Protein AF-A0A978T8W0-F1 (afdb_monomer)

pLDDT: mean 81.52, std 13.44, range [35.34, 96.75]

Foldseek 3Di:
DDPPDPPPPDLVVLLVVVVVCVVVVDDLVRSLVVCVVVPHDNVSSVVSVQVNCCVVVVHRDDDPPDDPVNLVVLLVLLVLLLVLLVLQLVLQLLLQLVVLCVVDPDPVCPPPDDCVVVNVSSVVSNVPSVVSNVVSVVVLVVVCLVDVVVLVRPSLVVSLVVQLVVLVVQLVVLVVVVVVCVVVVVDDPSSVSSSVSSCVSSVVSNVVSVVVNPDHHDDPPPPPDD

Secondary structure (DSSP, 8-state):
-PPPPPP--SHHHHHHHHHHHHHTT--HHHHHHHHHHTT--HHHHHHHHHHHHHHHHTS-----S--HHHHHHHHHHHHHHHHHHHHHHHHHHHHHHHHHHHHS--TT-------HHHHHHHHHHHHHHHHHHHHHHHHHHHHHHH-GGGGG-HHHHHHHHHHHHHHHHHHHHHHHHHHHHHHTT---HHHHHHHHHHHHHHHHHHHHHHHHHTPPPPP-------

Mean predicted aligned error: 12.42 Å

Radius of gyration: 27.57 Å; Cα contacts (8 Å, |Δi|>4): 130; chains: 1; bounding box: 68×52×69 Å

Nearest PDB structures (foldseek):
  5c22-assembly3_C  TM=3.685E-01  e=2.306E+00  Escherichia coli
  7zdc-assembly1_C  TM=3.620E-01  e=7.252E+00  Escherichia coli K-12
  6zmy-assembly1_D  TM=2.282E-01  e=6.592E+00  Meleagris gallopavo

Solvent-accessible surface area (backbone atoms only — not comparable to full-atom values): 13001 Å² total; per-residue (Å²): 135,86,72,83,74,80,78,69,87,48,69,71,45,47,31,51,47,54,55,52,45,42,75,73,70,51,51,72,67,58,53,55,47,52,43,45,78,74,68,48,57,67,71,58,55,55,49,28,51,50,55,48,49,24,66,74,65,76,42,80,69,88,69,74,95,71,51,74,67,56,55,52,52,51,43,50,52,53,51,51,32,52,51,25,45,51,48,22,54,52,22,52,51,51,50,51,44,54,52,46,48,68,77,55,67,56,89,88,54,83,78,73,68,86,55,64,64,62,52,53,52,26,48,51,35,38,70,53,22,46,58,53,26,53,50,42,52,52,52,53,52,53,50,41,75,73,34,72,69,58,73,71,34,63,58,62,54,52,55,46,52,50,50,43,52,51,36,49,52,51,50,49,51,48,50,51,54,51,50,55,33,52,77,69,69,66,70,42,72,64,55,55,52,49,48,49,51,52,48,52,54,37,49,50,51,38,52,52,51,57,55,55,70,69,64,74,82,80,79,81,78,78,79,77,78,131

Sequence (226 aa):
MAGPSPTPDSRPDLVQFILSARGQGASDEFISKLLRDYGWPQRDIERAFFEVYETLTGRPLPTPRGGSGEMARDAFFYLLAFITLIVWTQALGEMAFVFIDHLIPDALNRYSGDPSWQVSFALARLIVAYPVYLWLMRQINRDLARNREKYFSGVRKWLTYLTIWVAALIAIGALIVFLSSFLRGELTLRFLLKVLVVLVIDGGVLWYYTAWIRREPAPVALRVSP

Structure (mmCIF, N/CA/C/O backbone):
data_AF-A0A978T8W0-F1
#
_entry.id   AF-A0A978T8W0-F1
#
loop_
_atom_site.group_PDB
_atom_site.id
_atom_site.type_symbol
_atom_site.label_atom_id
_atom_site.label_alt_id
_atom_site.label_comp_id
_atom_site.label_asym_id
_atom_site.label_entity_id
_atom_site.label_seq_id
_atom_site.pdbx_PDB_ins_code
_atom_site.Cartn_x
_atom_site.Cartn_y
_atom_site.Cartn_z
_atom_site.occupancy
_atom_site.B_iso_or_equiv
_atom_site.auth_seq_id
_atom_site.auth_comp_id
_atom_site.auth_asym_id
_atom_site.auth_atom_id
_atom_site.pdbx_PDB_model_num
ATOM 1 N N . MET A 1 1 ? -40.394 30.782 36.143 1.00 35.34 1 MET A N 1
ATOM 2 C CA . MET A 1 1 ? -39.406 31.189 35.122 1.00 35.34 1 MET A CA 1
ATOM 3 C C . MET A 1 1 ? -38.226 30.237 35.234 1.00 35.34 1 MET A C 1
ATOM 5 O O . MET A 1 1 ? -37.436 30.387 36.154 1.00 35.34 1 MET A O 1
ATOM 9 N N . ALA A 1 2 ? -38.178 29.191 34.407 1.00 41.50 2 ALA A N 1
ATOM 10 C CA . ALA A 1 2 ? -37.022 28.299 34.351 1.00 41.50 2 ALA A CA 1
ATOM 11 C C . ALA A 1 2 ? -35.940 29.002 33.522 1.00 41.50 2 ALA A C 1
ATOM 13 O O . ALA A 1 2 ? -36.210 29.392 32.386 1.00 41.50 2 ALA A O 1
ATOM 14 N N . GLY A 1 3 ? -34.772 29.254 34.117 1.00 37.12 3 GLY A N 1
ATOM 15 C CA . GLY A 1 3 ? -33.629 29.824 33.402 1.00 37.12 3 GLY A CA 1
ATOM 16 C C . GLY A 1 3 ? -33.179 28.909 32.256 1.00 37.12 3 GLY A C 1
ATOM 17 O O . GLY A 1 3 ? -33.502 27.717 32.278 1.00 37.12 3 GLY A O 1
ATOM 18 N N . PRO A 1 4 ? -32.464 29.443 31.250 1.00 43.00 4 PRO A N 1
ATOM 19 C CA . PRO A 1 4 ? -31.929 28.628 30.167 1.00 43.00 4 PRO A CA 1
ATOM 20 C C . PRO A 1 4 ? -31.073 27.506 30.761 1.00 43.00 4 PRO A C 1
ATOM 22 O O . PRO A 1 4 ? -30.171 27.756 31.561 1.00 43.00 4 PRO A O 1
ATOM 25 N N . SER A 1 5 ? -31.414 26.266 30.412 1.00 51.53 5 SER A N 1
ATOM 26 C CA . SER A 1 5 ? -30.645 25.076 30.766 1.00 51.53 5 SER A CA 1
ATOM 27 C C . SER A 1 5 ? -29.195 25.293 30.322 1.00 51.53 5 SER A C 1
ATOM 29 O O . SER A 1 5 ? -29.004 25.765 29.198 1.00 51.53 5 SER A O 1
ATOM 31 N N . PRO A 1 6 ? -28.181 24.990 31.151 1.00 49.84 6 PRO A N 1
ATOM 32 C CA . PRO A 1 6 ? -26.798 25.074 30.703 1.00 49.84 6 PRO A CA 1
ATOM 33 C C . PRO A 1 6 ? -26.651 24.202 29.455 1.00 49.84 6 PRO A C 1
ATOM 35 O O . PRO A 1 6 ? -27.031 23.029 29.465 1.00 49.84 6 PRO A O 1
ATOM 38 N N . THR A 1 7 ? -2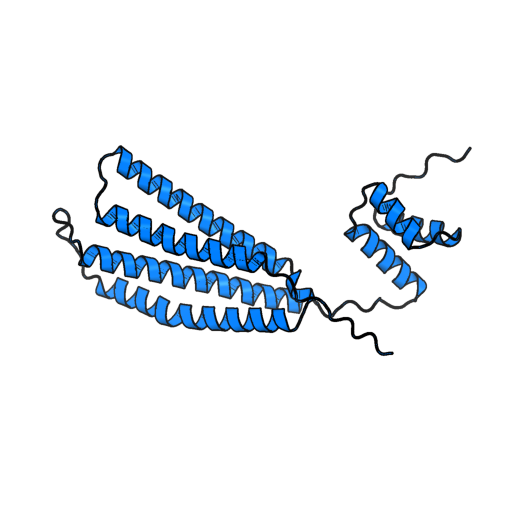6.166 24.789 28.363 1.00 50.75 7 THR A N 1
ATOM 39 C CA . THR A 1 7 ? -25.712 24.020 27.206 1.00 50.75 7 THR A CA 1
ATOM 40 C C . THR A 1 7 ? -24.634 23.067 27.716 1.00 50.75 7 THR A C 1
ATOM 42 O O . THR A 1 7 ? -23.662 23.545 28.302 1.00 50.75 7 THR A O 1
ATOM 45 N N . PRO A 1 8 ? -24.810 21.739 27.597 1.00 55.84 8 PRO A N 1
ATOM 46 C CA . PRO A 1 8 ? -23.793 20.816 28.064 1.00 55.84 8 PRO A CA 1
ATOM 47 C C . PRO A 1 8 ? -22.558 21.020 27.183 1.00 55.84 8 PRO A C 1
ATOM 49 O O . PRO A 1 8 ? -22.601 20.722 25.997 1.00 55.84 8 PRO A O 1
ATOM 52 N N . ASP A 1 9 ? -21.473 21.555 27.731 1.00 60.03 9 ASP A N 1
ATOM 53 C CA . ASP A 1 9 ? -20.220 21.739 26.983 1.00 60.03 9 ASP A CA 1
ATOM 54 C C . ASP A 1 9 ? -19.218 20.616 27.305 1.00 60.03 9 ASP A C 1
ATOM 56 O O . ASP A 1 9 ? -18.224 20.431 26.600 1.00 60.03 9 ASP A O 1
ATOM 60 N N . SER A 1 10 ? -19.481 19.818 28.350 1.00 64.94 10 SER A N 1
ATOM 61 C CA . SER A 1 10 ? -18.573 18.778 28.840 1.00 64.94 10 SER A CA 1
ATOM 62 C C . SER A 1 10 ? -19.269 17.422 29.045 1.00 64.94 10 SER A C 1
ATOM 64 O O . SER A 1 10 ? -20.445 17.338 29.385 1.00 64.94 10 SER A O 1
ATOM 66 N N . ARG A 1 11 ? -18.526 16.312 28.884 1.00 66.50 11 ARG A N 1
ATOM 67 C CA . ARG A 1 11 ? -19.041 14.937 29.114 1.00 66.50 11 ARG A CA 1
ATOM 68 C C . ARG A 1 11 ? -19.730 14.721 30.477 1.00 66.50 11 ARG A C 1
ATOM 70 O O . ARG A 1 11 ? -20.741 14.024 30.487 1.00 66.50 11 ARG A O 1
ATOM 77 N N . PRO A 1 12 ? -19.248 15.289 31.601 1.00 77.75 12 PRO A N 1
ATOM 78 C CA . PRO A 1 12 ? -19.933 15.168 32.889 1.00 77.75 12 PRO A CA 1
ATOM 79 C C . PRO A 1 12 ? -21.351 15.753 32.871 1.00 77.75 12 PRO A C 1
ATOM 81 O O . PRO A 1 12 ? -22.240 15.221 33.533 1.00 77.75 12 PRO A O 1
ATOM 84 N N . ASP A 1 13 ? -21.588 16.792 32.068 1.00 81.62 13 ASP A N 1
ATOM 85 C CA . ASP A 1 13 ? -22.895 17.445 31.954 1.00 81.62 13 ASP A CA 1
ATOM 86 C C . ASP A 1 13 ? -23.897 16.538 31.229 1.00 81.62 13 ASP A C 1
ATOM 88 O O . ASP A 1 13 ? -25.056 16.448 31.628 1.00 81.62 13 ASP A O 1
ATOM 92 N N . LEU A 1 14 ? -23.442 15.796 30.210 1.00 82.25 14 LEU A N 1
ATOM 93 C CA . LEU A 1 14 ? -24.239 14.761 29.541 1.00 82.25 14 LEU A CA 1
ATOM 94 C C . LEU A 1 14 ? -24.643 13.648 30.511 1.00 82.25 14 LEU A C 1
ATOM 96 O O . LEU A 1 14 ? -25.802 13.239 30.528 1.00 82.25 14 LEU A O 1
ATOM 100 N N . VAL A 1 15 ? -23.704 13.170 31.329 1.00 84.25 15 VAL A N 1
ATOM 101 C CA . VAL A 1 15 ? -23.964 12.130 32.337 1.00 84.25 15 VAL A CA 1
ATOM 102 C C . VAL A 1 15 ? -25.000 12.622 33.351 1.00 84.25 15 VAL A C 1
ATOM 104 O O . VAL A 1 15 ? -25.989 11.930 33.603 1.00 84.25 15 VAL A O 1
ATOM 107 N N . GLN A 1 16 ? -24.841 13.842 33.874 1.00 84.31 16 GLN A N 1
ATOM 108 C CA . GLN A 1 16 ? -25.813 14.440 34.795 1.00 84.31 16 GLN A CA 1
ATOM 109 C C . GLN A 1 16 ? -27.182 14.672 34.150 1.00 84.31 16 GLN A C 1
ATOM 111 O O . GLN A 1 16 ? -28.213 14.431 34.786 1.00 84.31 16 GLN A O 1
ATOM 116 N N . PHE A 1 17 ? -27.215 15.107 32.890 1.00 85.69 17 PHE A N 1
ATOM 117 C CA . PHE A 1 17 ? -28.453 15.301 32.145 1.00 85.69 17 PHE A CA 1
ATOM 118 C C . PHE A 1 17 ? -29.202 13.979 31.953 1.00 85.69 17 PHE A C 1
ATOM 120 O O . PHE A 1 17 ? -30.397 13.916 32.236 1.00 85.69 17 PHE A O 1
ATOM 127 N N . ILE A 1 18 ? -28.509 12.911 31.543 1.00 87.50 18 ILE A N 1
ATOM 128 C CA . ILE A 1 18 ? -29.104 11.576 31.373 1.00 87.50 18 ILE A CA 1
ATOM 129 C C . ILE A 1 18 ? -29.667 11.069 32.708 1.00 87.50 18 ILE A C 1
ATOM 131 O O . ILE A 1 18 ? -30.800 10.586 32.745 1.00 87.50 18 ILE A O 1
ATOM 135 N N . LEU A 1 19 ? -28.926 11.225 33.812 1.00 84.75 19 LEU A N 1
ATOM 136 C CA . LEU A 1 19 ? -29.397 10.863 35.156 1.00 84.75 19 LEU A CA 1
ATOM 137 C C . LEU A 1 19 ? -30.662 11.642 35.550 1.00 84.75 19 LEU A C 1
ATOM 139 O O . LEU A 1 19 ? -31.627 11.052 36.039 1.00 84.75 19 LEU A O 1
ATOM 143 N N . SER A 1 20 ? -30.681 12.950 35.291 1.00 84.62 20 SER A N 1
ATOM 144 C CA . SER A 1 20 ? -31.799 13.839 35.632 1.00 84.62 20 SER A CA 1
ATOM 145 C C . SER A 1 20 ? -33.046 13.555 34.793 1.00 84.62 20 SER A C 1
ATOM 147 O O . SER A 1 20 ? -34.144 13.438 35.335 1.00 84.62 20 SER A O 1
ATOM 149 N N . ALA A 1 21 ? -32.886 13.394 33.477 1.00 85.12 21 ALA A N 1
ATOM 150 C CA . ALA A 1 21 ? -33.974 13.091 32.550 1.00 85.12 21 ALA A CA 1
ATOM 151 C C . ALA A 1 21 ? -34.613 11.729 32.860 1.00 85.12 21 ALA A C 1
ATOM 153 O O . ALA A 1 21 ? -35.837 11.594 32.868 1.00 85.12 21 ALA A O 1
ATOM 154 N N . ARG A 1 22 ? -33.792 10.729 33.200 1.00 84.31 22 ARG A N 1
ATOM 155 C CA . ARG A 1 22 ? -34.275 9.412 33.623 1.00 84.31 22 ARG A CA 1
ATOM 156 C C . ARG A 1 22 ? -35.013 9.469 34.960 1.00 84.31 22 ARG A C 1
ATOM 158 O O . ARG A 1 22 ? -36.042 8.816 35.106 1.00 84.31 22 ARG A O 1
ATOM 165 N N . GLY A 1 23 ? -34.541 10.287 35.905 1.00 84.56 23 GLY A N 1
ATOM 166 C CA . GLY A 1 23 ? -35.235 10.549 37.171 1.00 84.56 23 GLY A CA 1
ATOM 167 C C . GLY A 1 23 ? -36.645 11.130 36.995 1.00 84.56 23 GLY A C 1
ATOM 168 O O . GLY A 1 23 ? -37.496 10.940 37.858 1.00 84.56 23 GLY A O 1
ATOM 169 N N . GLN A 1 24 ? -36.918 11.775 35.857 1.00 87.69 24 GLN A N 1
ATOM 170 C CA . GLN A 1 24 ? -38.239 12.292 35.479 1.00 87.69 24 GLN A CA 1
ATOM 171 C C . GLN A 1 24 ? -39.082 11.299 34.654 1.00 87.69 24 GLN A C 1
ATOM 173 O O . GLN A 1 24 ? -40.181 11.638 34.224 1.00 87.69 24 GLN A O 1
ATOM 178 N N . GLY A 1 25 ? -38.594 10.072 34.433 1.00 83.12 25 GLY A N 1
ATOM 179 C CA . GLY A 1 25 ? -39.310 9.018 33.707 1.00 83.12 25 GLY A CA 1
ATOM 180 C C . GLY A 1 25 ? -39.096 9.008 32.190 1.00 83.12 25 GLY A C 1
ATOM 181 O O . GLY A 1 25 ? -39.817 8.302 31.485 1.00 83.12 25 GLY A O 1
ATOM 182 N N . ALA A 1 26 ? -38.126 9.760 31.661 1.00 86.75 26 ALA A N 1
ATOM 183 C CA . ALA A 1 26 ? -37.798 9.708 30.238 1.00 86.75 26 ALA A CA 1
ATOM 184 C C . ALA A 1 26 ? -37.149 8.363 29.857 1.00 86.75 26 ALA A C 1
ATOM 186 O O . ALA A 1 26 ? -36.309 7.836 30.590 1.00 86.75 26 ALA A O 1
ATOM 187 N N . SER A 1 27 ? -37.510 7.821 28.688 1.00 87.06 27 SER A N 1
ATOM 188 C CA . SER A 1 27 ? -36.897 6.597 28.169 1.00 87.06 27 SER A CA 1
ATOM 189 C C . SER A 1 27 ? -35.506 6.866 27.589 1.00 87.06 27 SER A C 1
ATOM 191 O O . SER A 1 27 ? -35.255 7.908 26.981 1.00 87.06 27 SER A O 1
ATOM 193 N N . ASP A 1 28 ? -34.604 5.893 27.722 1.00 85.62 28 ASP A N 1
ATOM 194 C CA . ASP A 1 28 ? -33.252 5.962 27.152 1.00 85.62 28 ASP A CA 1
ATOM 195 C C . ASP A 1 28 ? -33.280 6.204 25.633 1.00 85.62 28 ASP A C 1
ATOM 197 O O . ASP A 1 28 ? -32.453 6.939 25.094 1.00 85.62 28 ASP A O 1
ATOM 201 N N . GLU A 1 29 ? -34.266 5.627 24.942 1.00 85.25 29 GLU A N 1
ATOM 202 C CA . GLU A 1 29 ? -34.464 5.803 23.504 1.00 85.25 29 GLU A CA 1
ATOM 203 C C . GLU A 1 29 ? -34.808 7.260 23.163 1.00 85.25 29 GLU A C 1
ATOM 205 O O . GLU A 1 29 ? -34.178 7.846 22.278 1.00 85.25 29 GLU A O 1
ATOM 210 N N . PHE A 1 30 ? -35.720 7.876 23.925 1.00 88.25 30 PHE A N 1
ATOM 211 C CA . PHE A 1 30 ? -36.077 9.286 23.783 1.00 88.25 30 PHE A CA 1
ATOM 212 C C . PHE A 1 30 ? -34.882 10.203 24.058 1.00 88.25 30 PHE A C 1
ATOM 214 O O . PHE A 1 30 ? -34.603 11.089 23.253 1.00 88.25 30 PHE A O 1
ATOM 221 N N . ILE A 1 31 ? -34.133 9.955 25.137 1.00 87.75 31 ILE A N 1
ATOM 222 C CA . ILE A 1 31 ? -32.938 10.737 25.489 1.00 87.75 31 ILE A CA 1
ATOM 223 C C . ILE A 1 31 ? -31.880 10.621 24.383 1.00 87.75 31 ILE A C 1
ATOM 225 O O . ILE A 1 31 ? -31.310 11.624 23.956 1.00 87.75 31 ILE A O 1
ATOM 229 N N . SER A 1 32 ? -31.646 9.412 23.863 1.00 85.88 32 SER A N 1
ATOM 230 C CA . SER A 1 32 ? -30.673 9.190 22.788 1.00 85.88 32 SER A CA 1
ATOM 231 C C . SER A 1 32 ? -31.061 9.887 21.481 1.00 85.88 32 SER A C 1
ATOM 233 O O . SER A 1 32 ? -30.189 10.375 20.759 1.00 85.88 32 SER A O 1
ATOM 235 N N . LYS A 1 33 ? -32.364 9.936 21.173 1.00 88.19 33 LYS A N 1
ATOM 236 C CA . LYS A 1 33 ? -32.902 10.613 19.993 1.00 88.19 33 LYS A CA 1
ATOM 237 C C . LYS A 1 33 ? -32.798 12.126 20.150 1.00 88.19 33 LYS A C 1
ATOM 239 O O . LYS A 1 33 ? -32.269 12.781 19.262 1.00 88.19 33 LYS A O 1
ATOM 244 N N . LEU A 1 34 ? -33.187 12.651 21.311 1.00 89.75 34 LEU A N 1
ATOM 245 C CA . LEU A 1 34 ? -33.082 14.069 21.644 1.00 89.75 34 LEU A CA 1
ATOM 246 C C . LEU A 1 34 ? -31.638 14.570 21.513 1.00 89.75 34 LEU A C 1
ATOM 248 O O . LEU A 1 34 ? -31.391 15.575 20.856 1.00 89.75 34 LEU A O 1
ATOM 252 N N . LEU A 1 35 ? -30.669 13.848 22.082 1.00 87.56 35 LEU A N 1
ATOM 253 C CA . LEU A 1 35 ? -29.259 14.237 21.999 1.00 87.56 35 LEU A CA 1
ATOM 254 C C . LEU A 1 35 ? -28.735 14.201 20.553 1.00 87.56 35 LEU A C 1
ATOM 256 O O . LEU A 1 35 ? -27.992 15.098 20.155 1.00 87.56 35 LEU A O 1
ATOM 260 N N . ARG A 1 36 ? -29.155 13.219 19.744 1.00 87.00 36 ARG A N 1
ATOM 261 C CA . ARG A 1 36 ? -28.815 13.172 18.312 1.00 87.00 36 ARG A CA 1
ATOM 262 C C . ARG A 1 36 ? -29.407 14.338 17.529 1.00 87.00 36 ARG A C 1
ATOM 264 O O . ARG A 1 36 ? -28.685 14.945 16.743 1.00 87.00 36 ARG A O 1
ATOM 271 N N . ASP A 1 37 ? -30.677 14.656 17.756 1.00 86.75 37 ASP A N 1
ATOM 272 C CA . ASP A 1 37 ? -31.379 15.743 17.062 1.00 86.75 37 ASP A CA 1
ATOM 273 C C . ASP A 1 37 ? -30.756 17.114 17.391 1.00 86.75 37 ASP A C 1
ATOM 275 O O . ASP A 1 37 ? -30.735 18.010 16.551 1.00 86.75 37 ASP A O 1
ATOM 279 N N . TYR A 1 38 ? -30.160 17.249 18.581 1.00 86.56 38 TYR A N 1
ATOM 280 C CA . TYR A 1 38 ? -29.386 18.420 19.008 1.00 86.56 38 TYR A CA 1
ATOM 281 C C . TYR A 1 38 ? -27.915 18.418 18.547 1.00 86.56 38 TYR A C 1
ATOM 283 O O . TYR A 1 38 ? -27.151 19.304 18.924 1.00 86.56 38 TYR A O 1
ATOM 291 N N . GLY A 1 39 ? -27.507 17.455 17.715 1.00 80.06 39 GLY A N 1
ATOM 292 C CA . GLY A 1 39 ? -26.193 17.443 17.066 1.00 80.06 39 GLY A CA 1
ATOM 293 C C . GLY A 1 39 ? -25.069 16.784 17.866 1.00 80.06 39 GLY A C 1
ATOM 294 O O . GLY A 1 39 ? -23.906 16.890 17.470 1.00 80.06 39 GLY A O 1
ATOM 295 N N . TRP A 1 40 ? -25.372 16.075 18.958 1.00 81.94 40 TRP A N 1
ATOM 296 C CA . TRP A 1 40 ? -24.338 15.353 19.699 1.00 81.94 40 TRP A CA 1
ATOM 297 C C . TRP A 1 40 ? -23.776 14.174 18.896 1.00 81.94 40 TRP A C 1
ATOM 299 O O . TRP A 1 40 ? -24.539 13.382 18.330 1.00 81.94 40 TRP A O 1
ATOM 309 N N . PRO A 1 41 ? -22.443 13.975 18.893 1.00 78.75 41 PRO A N 1
ATOM 310 C CA . PRO A 1 41 ? -21.842 12.798 18.291 1.00 78.75 41 PRO A CA 1
ATOM 311 C C . PRO A 1 41 ? -22.347 11.527 18.977 1.00 78.75 41 PRO A C 1
ATOM 313 O O . PRO A 1 41 ? -22.261 11.385 20.196 1.00 78.75 41 PRO A O 1
ATOM 316 N N . GLN A 1 42 ? -22.791 10.550 18.185 1.00 76.19 42 GLN A N 1
ATOM 317 C CA . GLN A 1 42 ? -23.302 9.273 18.697 1.00 76.19 42 GLN A CA 1
ATOM 318 C C . GLN A 1 42 ? -22.326 8.581 19.669 1.00 76.19 42 GLN A C 1
ATOM 320 O O . GLN A 1 42 ? -22.746 8.025 20.678 1.00 76.19 42 GLN A O 1
ATOM 325 N N . ARG A 1 43 ? -21.015 8.688 19.413 1.00 70.25 43 ARG A N 1
ATOM 326 C CA . ARG A 1 43 ? -19.963 8.141 20.283 1.00 70.25 43 ARG A CA 1
ATOM 327 C C . ARG A 1 43 ? -19.988 8.732 21.694 1.00 70.25 43 ARG A C 1
ATOM 329 O O . ARG A 1 43 ? -19.678 8.029 22.652 1.00 70.25 43 ARG A O 1
ATOM 336 N N . ASP A 1 44 ? -20.292 10.017 21.815 1.00 75.81 44 ASP A N 1
ATOM 337 C CA . ASP A 1 44 ? -20.274 10.710 23.101 1.00 75.81 44 ASP A CA 1
ATOM 338 C C . ASP A 1 44 ? -21.551 10.400 23.895 1.00 75.81 44 ASP A C 1
ATOM 340 O O . ASP A 1 44 ? -21.470 10.179 25.101 1.00 75.81 44 ASP A O 1
ATOM 344 N N . ILE A 1 45 ? -22.690 10.236 23.209 1.00 82.00 45 ILE A N 1
ATOM 345 C CA . ILE A 1 45 ? -23.944 9.729 23.793 1.00 82.00 45 ILE A CA 1
ATOM 346 C C . ILE A 1 45 ? -23.740 8.313 24.354 1.00 82.00 45 ILE A C 1
ATOM 348 O O . ILE A 1 45 ? -24.028 8.059 25.520 1.00 82.00 45 ILE A O 1
ATOM 352 N N . GLU A 1 46 ? -23.201 7.394 23.546 1.00 79.38 46 GLU A N 1
ATOM 353 C CA . GLU A 1 46 ? -22.952 6.000 23.948 1.00 79.38 46 GLU A CA 1
ATOM 354 C C . GLU A 1 46 ? -22.005 5.909 25.156 1.00 79.38 46 GLU A C 1
ATOM 356 O O . GLU A 1 46 ? -22.247 5.129 26.078 1.00 79.38 46 GLU A O 1
ATOM 361 N N . ARG A 1 47 ? -20.958 6.744 25.194 1.00 77.19 47 ARG A N 1
ATOM 362 C CA . ARG A 1 47 ? -20.035 6.827 26.338 1.00 77.19 47 ARG A CA 1
ATOM 363 C C . ARG A 1 47 ? -20.692 7.393 27.593 1.00 77.19 47 ARG A C 1
ATOM 365 O O . ARG A 1 47 ? -20.429 6.881 28.674 1.00 77.19 47 ARG A O 1
ATOM 372 N N . ALA A 1 48 ? -21.537 8.413 27.463 1.00 82.69 48 ALA A N 1
ATOM 373 C CA . ALA A 1 48 ? -22.242 8.978 28.608 1.00 82.69 48 ALA A CA 1
ATOM 374 C C . ALA A 1 48 ? -23.216 7.955 29.216 1.00 82.69 48 ALA A C 1
ATOM 376 O O . ALA A 1 48 ? -23.241 7.776 30.430 1.00 82.69 48 ALA A O 1
ATOM 377 N N . PHE A 1 49 ? -23.948 7.203 28.385 1.00 84.75 49 PHE A N 1
ATOM 378 C CA . PHE A 1 49 ? -24.769 6.090 28.869 1.00 84.75 49 PHE A CA 1
ATOM 379 C C . PHE A 1 49 ? -23.930 5.011 29.560 1.00 84.75 49 PHE A C 1
ATOM 381 O O . PHE A 1 49 ? -24.329 4.531 30.617 1.00 84.75 49 PHE A O 1
ATOM 388 N N . PHE A 1 50 ? -22.767 4.651 29.010 1.00 81.31 50 PHE A N 1
ATOM 389 C CA . PHE A 1 50 ? -21.859 3.682 29.631 1.00 81.31 50 PHE A CA 1
ATOM 390 C C . PHE A 1 50 ? -21.498 4.086 31.070 1.00 81.31 50 PHE A C 1
ATOM 392 O O . PHE A 1 50 ? -21.696 3.303 31.994 1.00 81.31 50 PHE A O 1
ATOM 399 N N . GLU A 1 51 ? -21.078 5.333 31.275 1.00 81.56 51 GLU A N 1
ATOM 400 C CA . GLU A 1 51 ? -20.704 5.873 32.590 1.00 81.56 51 GLU A CA 1
ATOM 401 C C . GLU A 1 51 ? -21.893 5.936 33.571 1.00 81.56 51 GLU A C 1
ATOM 403 O O . GLU A 1 51 ? -21.764 5.599 34.754 1.00 81.56 51 GLU A O 1
ATOM 408 N N . VAL A 1 52 ? -23.090 6.274 33.072 1.00 85.06 52 VAL A N 1
ATOM 409 C CA . VAL A 1 52 ? -24.342 6.217 33.847 1.00 85.06 52 VAL A CA 1
ATOM 410 C C . VAL A 1 52 ? -24.631 4.790 34.314 1.00 85.06 52 VAL A C 1
ATOM 412 O O . VAL A 1 52 ? -24.963 4.571 35.479 1.00 85.06 52 VAL A O 1
ATOM 415 N N . TYR A 1 53 ? -24.491 3.802 33.432 1.00 82.12 53 TYR A N 1
ATOM 416 C CA . TYR A 1 53 ? -24.740 2.403 33.768 1.00 82.12 53 TYR A CA 1
ATOM 417 C C . TYR A 1 53 ? -23.693 1.826 34.725 1.00 82.12 53 TYR A C 1
ATOM 419 O O . TYR A 1 53 ? -24.068 1.063 35.616 1.00 82.12 53 TYR A O 1
ATOM 427 N N .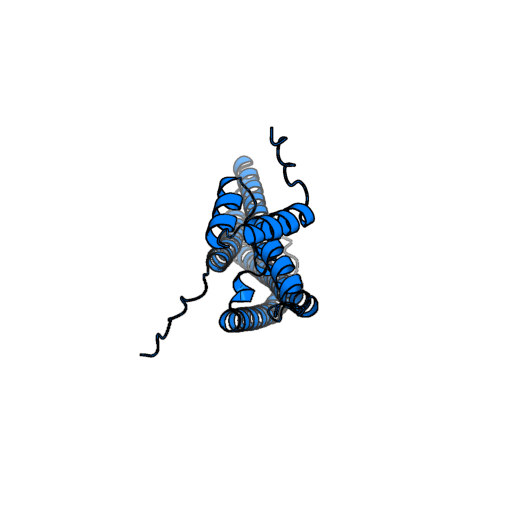 GLU A 1 54 ? -22.421 2.211 34.611 1.00 82.12 54 GLU A N 1
ATOM 428 C CA . GLU A 1 54 ? -21.389 1.839 35.590 1.00 82.12 54 GLU A CA 1
ATOM 429 C C . GLU A 1 54 ? -21.716 2.388 36.982 1.00 82.12 54 GLU A C 1
ATOM 431 O O . GLU A 1 54 ? -21.670 1.649 37.968 1.00 82.12 54 GLU A O 1
ATOM 436 N N . THR A 1 55 ? -22.139 3.654 37.050 1.00 81.56 55 THR A N 1
ATOM 437 C CA . THR A 1 55 ? -22.557 4.305 38.302 1.00 81.56 55 THR A CA 1
ATOM 438 C C . THR A 1 55 ? -23.768 3.611 38.929 1.00 81.56 55 THR A C 1
ATOM 440 O O . THR A 1 55 ? -23.791 3.371 40.134 1.00 81.56 55 THR A O 1
ATOM 443 N N . LEU A 1 56 ? -24.772 3.252 38.120 1.00 78.25 56 LEU A N 1
ATOM 444 C CA . LEU A 1 56 ? -26.008 2.623 38.600 1.00 78.25 56 LEU A CA 1
ATOM 445 C C . LEU A 1 56 ? -25.828 1.155 39.000 1.00 78.25 56 LEU A C 1
ATOM 447 O O . LEU A 1 56 ? -26.465 0.690 39.941 1.00 78.25 56 LEU A O 1
ATOM 451 N N . THR A 1 57 ? -24.998 0.404 38.276 1.00 73.44 57 THR A N 1
ATOM 452 C CA . THR A 1 57 ? -24.809 -1.035 38.523 1.00 73.44 57 THR A CA 1
ATOM 453 C C . THR A 1 57 ? -23.677 -1.333 39.504 1.00 73.44 57 THR A C 1
ATOM 455 O O . THR A 1 57 ? -23.533 -2.479 39.937 1.00 73.44 57 THR A O 1
ATOM 458 N N . GLY A 1 58 ? -22.868 -0.326 39.861 1.00 74.50 58 GLY A N 1
ATOM 459 C CA . GLY A 1 58 ? -21.713 -0.467 40.751 1.00 74.50 58 GLY A CA 1
ATOM 460 C C . GLY A 1 58 ? -20.643 -1.417 40.208 1.00 74.50 58 GLY A C 1
ATOM 461 O O . GLY A 1 58 ? -19.804 -1.910 40.963 1.00 74.50 58 GLY A O 1
ATOM 462 N N . ARG A 1 59 ? -20.697 -1.733 38.910 1.00 69.56 59 ARG A N 1
ATOM 463 C CA . ARG A 1 59 ? -19.783 -2.642 38.222 1.00 69.56 59 ARG A CA 1
ATOM 464 C C . ARG A 1 59 ? -19.333 -1.987 36.924 1.00 69.56 59 ARG A C 1
ATOM 466 O O . ARG A 1 59 ? -20.181 -1.444 36.219 1.00 69.56 59 ARG A O 1
ATOM 473 N N . PRO A 1 60 ? -18.039 -2.078 36.572 1.00 67.12 60 PRO A N 1
ATOM 474 C CA . PRO A 1 60 ? -17.609 -1.663 35.253 1.00 67.12 60 PRO A CA 1
ATOM 475 C C . PRO A 1 60 ? -18.326 -2.533 34.223 1.00 67.12 60 PRO A C 1
ATOM 477 O O . PRO A 1 60 ? -18.371 -3.765 34.353 1.00 67.12 60 PRO A O 1
ATOM 480 N N . LEU A 1 61 ? -18.932 -1.897 33.226 1.00 64.00 61 LEU A N 1
ATOM 481 C CA . LEU A 1 61 ? -19.607 -2.617 32.157 1.00 64.00 61 LEU A CA 1
ATOM 482 C C . LEU A 1 61 ? -18.561 -3.489 31.446 1.00 64.00 61 LEU A C 1
ATOM 484 O O . LEU A 1 61 ? -17.419 -3.052 31.264 1.00 64.00 61 LEU A O 1
ATOM 488 N N . PRO A 1 62 ? -18.908 -4.726 31.047 1.00 60.06 62 PRO A N 1
ATOM 489 C CA . PRO A 1 62 ? -17.971 -5.608 30.374 1.00 60.06 62 PRO A CA 1
ATOM 490 C C . PRO A 1 62 ? -17.533 -4.956 29.062 1.00 60.06 62 PRO A C 1
ATOM 492 O O . PRO A 1 62 ? -18.249 -4.963 28.062 1.00 60.06 62 PRO A O 1
ATOM 495 N N . THR A 1 63 ? -16.344 -4.365 29.076 1.00 58.69 63 THR A N 1
ATOM 496 C CA . THR A 1 63 ? -15.695 -3.885 27.867 1.00 58.69 63 THR A CA 1
ATOM 497 C C . THR A 1 63 ? -15.275 -5.113 27.061 1.00 58.69 63 THR A C 1
ATOM 499 O O . THR A 1 63 ? -14.716 -6.060 27.628 1.00 58.69 63 THR A O 1
ATOM 502 N N . PRO A 1 64 ? -15.553 -5.153 25.745 1.00 56.03 64 PRO A N 1
ATOM 503 C CA . PRO A 1 64 ? -15.008 -6.193 24.885 1.00 56.03 64 PRO A CA 1
ATOM 504 C C . PRO A 1 64 ? -13.492 -6.279 25.094 1.00 56.03 64 PRO A C 1
ATOM 506 O O . PRO A 1 64 ? -12.829 -5.244 25.202 1.00 56.03 64 PRO A O 1
ATOM 509 N N . ARG A 1 65 ? -12.940 -7.499 25.174 1.00 51.97 65 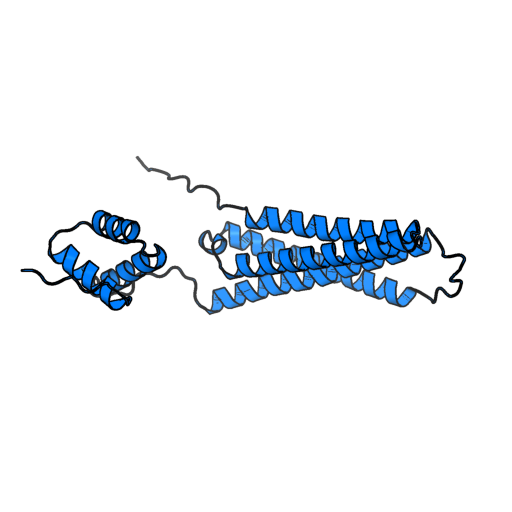ARG A N 1
ATOM 510 C CA . ARG A 1 65 ? -11.484 -7.703 25.220 1.00 51.97 65 ARG A CA 1
ATOM 511 C C . ARG A 1 65 ? -10.873 -6.999 24.003 1.00 51.97 65 ARG A C 1
ATOM 513 O O . ARG A 1 65 ? -11.130 -7.382 22.870 1.00 51.97 65 ARG A O 1
ATOM 520 N N . GLY A 1 66 ? -10.177 -5.902 24.276 1.00 53.66 66 GLY A N 1
ATOM 521 C CA . GLY A 1 66 ? -9.602 -4.992 23.289 1.00 53.66 66 GLY A CA 1
ATOM 522 C C . GLY A 1 66 ? -8.559 -4.098 23.950 1.00 53.66 66 GLY A C 1
ATOM 523 O O . GLY A 1 66 ? -8.536 -2.886 23.737 1.00 53.66 66 GLY A O 1
ATOM 524 N N . GLY A 1 67 ? -7.758 -4.684 24.844 1.00 57.44 67 GLY A N 1
ATOM 525 C CA . GLY A 1 67 ? -6.757 -3.961 25.623 1.00 57.44 67 GLY A CA 1
ATOM 526 C C . GLY A 1 67 ? -5.709 -3.289 24.731 1.00 57.44 67 GLY A C 1
ATOM 527 O O . GLY A 1 67 ? -5.458 -3.716 23.604 1.00 57.44 67 GLY A O 1
ATOM 528 N N . SER A 1 68 ? -5.046 -2.257 25.256 1.00 57.75 68 SER A N 1
ATOM 529 C CA . SER A 1 68 ? -3.968 -1.519 24.574 1.00 57.75 68 SER A CA 1
ATOM 530 C C . SER A 1 68 ? -2.895 -2.429 23.950 1.00 57.75 68 SER A C 1
ATOM 532 O O . SER A 1 68 ? -2.381 -2.129 22.872 1.00 57.75 68 SER A O 1
ATOM 534 N N . GLY A 1 69 ? -2.603 -3.576 24.573 1.00 60.81 69 GLY A N 1
ATOM 535 C CA . GLY A 1 69 ? -1.677 -4.582 24.043 1.00 60.81 69 GLY A CA 1
ATOM 536 C C . GLY A 1 69 ? -2.154 -5.276 22.758 1.00 60.81 69 GLY A C 1
ATOM 537 O O . GLY A 1 69 ? -1.349 -5.507 21.856 1.00 60.81 69 GLY A O 1
ATOM 538 N N . GLU A 1 70 ? -3.451 -5.566 22.622 1.00 70.94 70 GLU A N 1
ATOM 539 C CA . GLU A 1 70 ? -4.009 -6.139 21.386 1.00 70.94 70 GLU A CA 1
ATOM 540 C C . GLU A 1 70 ? -3.989 -5.115 20.248 1.00 70.94 70 GLU A C 1
ATOM 542 O O . GLU A 1 70 ? -3.665 -5.467 19.114 1.00 70.94 70 GLU A O 1
ATOM 547 N N . MET A 1 71 ? -4.227 -3.835 20.558 1.00 71.88 71 MET A N 1
ATOM 548 C CA . MET A 1 71 ? -4.109 -2.747 19.582 1.00 71.88 71 MET A CA 1
ATOM 549 C C . MET A 1 71 ? -2.672 -2.580 19.069 1.00 71.88 71 MET A C 1
ATOM 551 O O . MET A 1 71 ? -2.467 -2.419 17.866 1.00 71.88 71 MET A O 1
ATOM 555 N N . ALA A 1 72 ? -1.677 -2.648 19.960 1.00 79.50 72 ALA A N 1
ATOM 556 C CA . ALA A 1 72 ? -0.264 -2.545 19.593 1.00 79.50 72 ALA A CA 1
ATOM 557 C C . ALA A 1 72 ? 0.192 -3.730 18.731 1.00 79.50 72 ALA A C 1
ATOM 559 O O . ALA A 1 72 ? 0.864 -3.538 17.715 1.00 79.50 72 ALA A O 1
ATOM 560 N N . ARG A 1 73 ? -0.217 -4.953 19.095 1.00 82.94 73 ARG A N 1
ATOM 561 C CA . ARG A 1 73 ? 0.041 -6.148 18.287 1.00 82.94 73 ARG A CA 1
ATOM 562 C C . ARG A 1 73 ? -0.567 -5.998 16.897 1.00 82.94 73 ARG A C 1
ATOM 564 O O . ARG A 1 73 ? 0.140 -6.187 15.913 1.00 82.94 73 ARG A O 1
ATOM 571 N N . ASP A 1 74 ? -1.844 -5.637 16.806 1.00 83.81 74 ASP A N 1
ATOM 572 C CA . ASP A 1 74 ? -2.513 -5.462 15.518 1.00 83.81 74 ASP A CA 1
ATOM 573 C C . ASP A 1 74 ? -1.783 -4.405 14.669 1.00 83.81 74 ASP A C 1
ATOM 575 O O . ASP A 1 74 ? -1.487 -4.657 13.500 1.00 83.81 74 ASP A O 1
ATOM 579 N N . ALA A 1 75 ? -1.395 -3.270 15.261 1.00 85.81 75 ALA A N 1
ATOM 580 C CA . ALA A 1 75 ? -0.606 -2.239 14.584 1.00 85.81 75 ALA A CA 1
ATOM 581 C C . ALA A 1 75 ? 0.727 -2.754 14.049 1.00 85.81 75 ALA A C 1
ATOM 583 O O . ALA A 1 75 ? 1.066 -2.461 12.903 1.00 85.81 75 ALA A O 1
ATOM 584 N N . PHE A 1 76 ? 1.443 -3.568 14.822 1.00 89.56 76 PHE A N 1
ATOM 585 C CA . PHE A 1 76 ? 2.676 -4.198 14.366 1.00 89.56 76 PHE A CA 1
ATOM 586 C C . PHE A 1 76 ? 2.449 -5.096 13.142 1.00 89.56 76 PHE A C 1
ATOM 588 O O . PHE A 1 76 ? 3.176 -4.973 12.158 1.00 89.56 76 PHE A O 1
ATOM 595 N N . PHE A 1 77 ? 1.424 -5.956 13.157 1.00 90.44 77 PHE A N 1
ATOM 596 C CA . PHE A 1 77 ? 1.115 -6.832 12.019 1.00 90.44 77 PHE A CA 1
ATOM 597 C C . PHE A 1 77 ? 0.770 -6.039 10.758 1.00 90.44 77 PHE A C 1
ATOM 599 O O . PHE A 1 77 ? 1.270 -6.358 9.678 1.00 90.44 77 PHE A O 1
ATOM 606 N N . TYR A 1 78 ? -0.046 -4.989 10.890 1.00 90.62 78 TYR A N 1
ATOM 607 C CA . TYR A 1 78 ? -0.377 -4.115 9.768 1.00 90.62 78 TYR A CA 1
ATOM 608 C C . TYR A 1 78 ? 0.861 -3.369 9.251 1.00 90.62 78 TYR A C 1
ATOM 610 O O . TYR A 1 78 ? 1.084 -3.339 8.042 1.00 90.62 78 TYR A O 1
ATOM 618 N N . LEU A 1 79 ? 1.688 -2.806 10.140 1.00 91.25 79 LEU A N 1
ATOM 619 C CA . LEU A 1 79 ? 2.896 -2.071 9.759 1.00 91.25 79 LEU A CA 1
ATOM 620 C C . LEU A 1 79 ? 3.896 -2.978 9.045 1.00 91.25 79 LEU A C 1
ATOM 622 O O . LEU A 1 79 ? 4.434 -2.611 8.003 1.00 91.25 79 LEU A O 1
ATOM 626 N N . LEU A 1 80 ? 4.104 -4.184 9.566 1.00 93.12 80 LEU A N 1
ATOM 627 C CA . LEU A 1 80 ? 4.987 -5.159 8.947 1.00 93.12 80 LEU A CA 1
ATOM 628 C C . LEU A 1 80 ? 4.450 -5.605 7.580 1.00 93.12 80 LEU A C 1
ATOM 630 O O . LEU A 1 80 ? 5.226 -5.740 6.634 1.00 93.12 80 LEU A O 1
ATOM 634 N N . ALA A 1 81 ? 3.131 -5.773 7.437 1.00 93.31 81 ALA A N 1
ATOM 635 C CA . ALA A 1 81 ? 2.508 -6.065 6.146 1.00 93.31 81 ALA A CA 1
ATOM 636 C C . ALA A 1 81 ? 2.716 -4.914 5.148 1.00 93.31 81 ALA A C 1
ATOM 638 O O . ALA A 1 81 ? 3.001 -5.154 3.980 1.00 93.31 81 ALA A O 1
ATOM 639 N N . PHE A 1 82 ? 2.636 -3.664 5.604 1.00 91.69 82 PHE A N 1
ATOM 640 C CA . PHE A 1 82 ? 2.893 -2.494 4.767 1.00 91.69 82 PHE A CA 1
ATOM 641 C C . PHE A 1 82 ? 4.359 -2.398 4.322 1.00 91.69 82 PHE A C 1
ATOM 643 O O . PHE A 1 82 ? 4.633 -2.230 3.137 1.00 91.69 82 PHE A O 1
ATOM 650 N N . ILE A 1 83 ? 5.311 -2.570 5.242 1.00 93.94 83 ILE A N 1
ATOM 651 C CA . ILE A 1 83 ? 6.746 -2.537 4.916 1.00 93.94 83 ILE A CA 1
ATOM 652 C C . ILE A 1 83 ? 7.102 -3.666 3.944 1.00 93.94 83 ILE A C 1
ATOM 654 O O . ILE A 1 83 ? 7.793 -3.441 2.954 1.00 93.94 83 ILE A O 1
ATOM 658 N N . THR A 1 84 ? 6.610 -4.880 4.193 1.00 95.38 84 THR A N 1
ATOM 659 C CA . THR A 1 84 ? 6.873 -6.027 3.309 1.00 95.38 84 THR A CA 1
ATOM 660 C C . THR A 1 84 ? 6.239 -5.850 1.934 1.00 95.38 84 THR A C 1
ATOM 662 O O . THR A 1 84 ? 6.864 -6.222 0.942 1.00 95.38 84 THR A O 1
ATOM 665 N N . LEU A 1 85 ? 5.066 -5.213 1.849 1.00 94.75 85 LEU A N 1
ATOM 666 C CA . LEU A 1 85 ? 4.471 -4.809 0.578 1.00 94.75 85 LEU A CA 1
ATOM 667 C C . LEU A 1 85 ? 5.381 -3.840 -0.183 1.00 94.75 85 LEU A C 1
ATOM 669 O O . LEU A 1 85 ? 5.647 -4.098 -1.349 1.00 94.75 85 LEU A O 1
ATOM 673 N N . ILE A 1 86 ? 5.883 -2.778 0.463 1.00 93.44 86 ILE A N 1
ATOM 674 C CA . ILE A 1 86 ? 6.797 -1.806 -0.170 1.00 93.44 86 ILE A CA 1
ATOM 675 C C . ILE A 1 86 ? 8.033 -2.515 -0.722 1.00 93.44 86 ILE A C 1
ATOM 677 O O . ILE A 1 86 ? 8.386 -2.344 -1.886 1.00 93.44 86 ILE A O 1
ATOM 681 N N . VAL A 1 87 ? 8.686 -3.335 0.104 1.00 95.69 87 VAL A N 1
ATOM 682 C CA . VAL A 1 87 ? 9.901 -4.054 -0.303 1.00 95.69 87 VAL A CA 1
ATOM 683 C C . VAL A 1 87 ? 9.614 -4.963 -1.498 1.00 95.69 87 VAL A C 1
ATOM 685 O O . VAL A 1 87 ? 10.415 -5.024 -2.432 1.00 95.69 87 VAL A O 1
ATOM 688 N N . TRP A 1 88 ? 8.467 -5.645 -1.491 1.00 95.69 88 TRP A N 1
ATOM 689 C CA . TRP A 1 88 ? 8.055 -6.523 -2.578 1.00 95.69 88 TRP A CA 1
ATOM 690 C C . TRP A 1 88 ? 7.744 -5.758 -3.872 1.00 95.69 88 TRP A C 1
ATOM 692 O O . TRP A 1 88 ? 8.259 -6.131 -4.925 1.00 95.69 88 TRP A O 1
ATOM 702 N N . THR A 1 89 ? 6.956 -4.681 -3.816 1.00 95.06 89 THR A N 1
ATOM 703 C CA . THR A 1 89 ? 6.581 -3.902 -5.006 1.00 95.06 89 THR A CA 1
ATOM 704 C C . THR A 1 89 ? 7.770 -3.163 -5.609 1.00 95.06 89 THR A C 1
ATOM 706 O O . THR A 1 89 ? 7.906 -3.141 -6.831 1.00 95.06 89 THR A O 1
ATOM 709 N N . GLN A 1 90 ? 8.678 -2.632 -4.783 1.00 94.44 90 GLN A N 1
ATOM 710 C CA . GLN A 1 90 ? 9.922 -2.030 -5.268 1.00 94.44 90 GLN A CA 1
ATOM 711 C C . GLN A 1 90 ? 10.815 -3.059 -5.960 1.00 94.44 90 GLN A C 1
ATOM 713 O O . GLN A 1 90 ? 11.265 -2.820 -7.077 1.00 94.44 90 GLN A O 1
ATOM 718 N N . ALA A 1 91 ? 11.029 -4.225 -5.344 1.00 95.44 91 ALA A N 1
ATOM 719 C CA . ALA A 1 91 ? 11.839 -5.276 -5.951 1.00 95.44 91 ALA A CA 1
ATOM 720 C C . ALA A 1 91 ? 11.229 -5.794 -7.265 1.00 95.44 91 ALA A C 1
ATOM 722 O O . ALA A 1 91 ? 11.956 -6.081 -8.216 1.00 95.44 91 ALA A O 1
ATOM 723 N N . LEU A 1 92 ? 9.896 -5.862 -7.346 1.00 95.69 92 LEU A N 1
ATOM 724 C CA . LEU A 1 92 ? 9.180 -6.220 -8.568 1.00 95.69 92 LEU A CA 1
ATOM 725 C C . LEU A 1 92 ? 9.378 -5.175 -9.676 1.00 95.69 92 LEU A C 1
ATOM 727 O O . LEU A 1 92 ? 9.681 -5.542 -10.811 1.00 95.69 92 LEU A O 1
ATOM 731 N N . GLY A 1 93 ? 9.244 -3.888 -9.345 1.00 94.75 93 GLY A N 1
ATOM 732 C CA . GLY A 1 93 ? 9.477 -2.789 -10.283 1.00 94.75 93 GLY A CA 1
ATOM 733 C C . GLY A 1 93 ? 10.918 -2.753 -10.788 1.00 94.75 93 GLY A C 1
ATOM 734 O O . GLY A 1 93 ? 11.150 -2.652 -11.990 1.00 94.75 93 GLY A O 1
ATOM 735 N N . GLU A 1 94 ? 11.890 -2.928 -9.893 1.00 93.31 94 GLU A N 1
ATOM 736 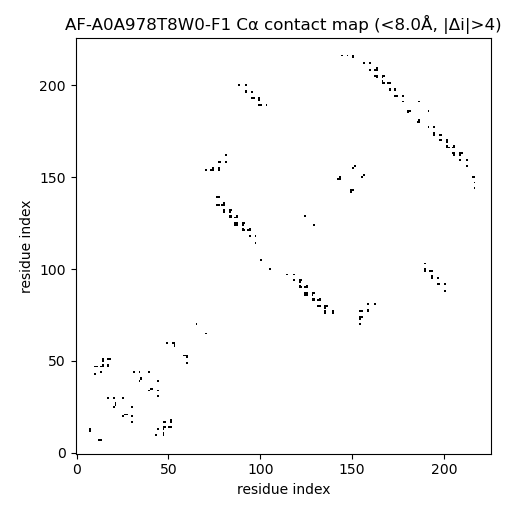C CA . GLU A 1 94 ? 13.306 -3.006 -10.255 1.00 93.31 94 GLU A CA 1
ATOM 737 C C . GLU A 1 94 ? 13.604 -4.183 -11.190 1.00 93.31 94 GLU A C 1
ATOM 739 O O . GLU A 1 94 ? 14.258 -3.994 -12.214 1.00 93.31 94 GLU A O 1
ATOM 744 N N . MET A 1 95 ? 13.083 -5.381 -10.898 1.00 94.12 95 MET A N 1
ATOM 745 C CA . MET A 1 95 ? 13.251 -6.536 -11.789 1.00 94.12 95 MET A CA 1
ATOM 746 C C . MET A 1 95 ? 12.640 -6.292 -13.169 1.00 94.12 95 MET A C 1
ATOM 748 O O . MET A 1 95 ? 13.245 -6.642 -14.183 1.00 94.12 95 MET A O 1
ATOM 752 N N . ALA A 1 96 ? 11.464 -5.667 -13.227 1.00 93.88 96 ALA A N 1
ATOM 753 C CA . ALA A 1 96 ? 10.839 -5.309 -14.492 1.00 93.88 96 ALA A CA 1
ATOM 754 C C . ALA A 1 96 ? 11.674 -4.276 -15.267 1.00 93.88 96 ALA A C 1
ATOM 756 O O . ALA A 1 96 ? 11.796 -4.384 -16.484 1.00 93.88 96 ALA A O 1
ATOM 757 N N . PHE A 1 97 ? 12.300 -3.312 -14.584 1.00 91.44 97 PHE A N 1
ATOM 758 C CA . PHE A 1 97 ? 13.171 -2.324 -15.224 1.00 91.44 97 PHE A CA 1
ATOM 759 C C . PHE A 1 97 ? 14.425 -2.969 -15.803 1.00 91.44 97 PHE A C 1
ATOM 761 O O . PHE A 1 97 ? 14.746 -2.702 -16.958 1.00 91.44 97 PHE A O 1
ATOM 768 N N . VAL A 1 98 ? 15.077 -3.859 -15.046 1.00 90.50 98 VAL A N 1
ATOM 769 C CA . VAL A 1 98 ? 16.231 -4.625 -15.538 1.00 90.50 98 VAL A CA 1
ATOM 770 C C . VAL A 1 98 ? 15.848 -5.440 -16.774 1.00 90.50 98 VAL A C 1
ATOM 772 O O . VAL A 1 98 ? 16.581 -5.453 -17.760 1.00 90.50 98 VAL A O 1
ATOM 775 N N . PHE A 1 99 ? 14.680 -6.083 -16.757 1.00 90.31 99 PHE A N 1
ATOM 776 C CA . PHE A 1 99 ? 14.192 -6.847 -17.902 1.00 90.31 99 PHE A CA 1
ATOM 777 C C . PHE A 1 99 ? 13.922 -5.959 -19.129 1.00 90.31 99 PHE A C 1
ATOM 779 O O . PHE A 1 99 ? 14.319 -6.312 -20.238 1.00 90.31 99 PHE A O 1
ATOM 786 N N . ILE A 1 100 ? 13.307 -4.786 -18.939 1.00 90.75 100 ILE A N 1
ATOM 787 C CA . ILE A 1 100 ? 13.074 -3.804 -20.012 1.00 90.75 100 ILE A CA 1
ATOM 788 C C . ILE A 1 100 ? 14.399 -3.322 -20.611 1.00 90.75 100 ILE A C 1
ATOM 790 O O . ILE A 1 100 ? 14.529 -3.274 -21.833 1.00 90.75 100 ILE A O 1
ATOM 794 N N . ASP A 1 101 ? 15.377 -2.989 -19.768 1.00 88.12 101 ASP A N 1
ATOM 795 C CA . ASP A 1 101 ? 16.685 -2.501 -20.214 1.00 88.12 101 ASP A CA 1
ATOM 796 C C . ASP A 1 101 ? 17.477 -3.585 -20.958 1.00 88.12 101 ASP A C 1
ATOM 798 O O . ASP A 1 101 ? 18.208 -3.281 -21.899 1.00 88.12 101 ASP A O 1
ATOM 802 N N . HIS A 1 102 ? 17.294 -4.855 -20.586 1.00 85.38 102 HIS A N 1
ATOM 803 C CA . HIS A 1 102 ? 17.903 -5.980 -21.289 1.00 85.38 102 HIS A CA 1
ATOM 804 C C . HIS A 1 102 ? 17.255 -6.248 -22.657 1.00 85.38 102 HIS A C 1
ATOM 806 O O . HIS A 1 102 ? 17.958 -6.525 -23.627 1.00 85.38 102 HIS A O 1
ATOM 812 N N . LEU A 1 103 ? 15.923 -6.150 -22.754 1.00 87.44 103 LEU A N 1
ATOM 813 C CA . LEU A 1 103 ? 15.192 -6.361 -24.009 1.00 87.44 103 LEU A CA 1
ATOM 814 C C . LEU A 1 103 ? 15.356 -5.212 -25.008 1.00 87.44 103 LEU A C 1
ATOM 816 O O . LEU A 1 103 ? 15.288 -5.438 -26.216 1.00 87.44 103 LEU A O 1
ATOM 820 N N . ILE A 1 104 ? 15.534 -3.983 -24.518 1.00 86.31 104 ILE A N 1
ATOM 821 C CA . ILE A 1 104 ? 15.646 -2.775 -25.342 1.00 86.31 104 ILE A CA 1
ATOM 822 C C . ILE A 1 104 ? 16.925 -2.021 -24.946 1.00 86.31 104 ILE A C 1
ATOM 824 O O . ILE A 1 104 ? 16.853 -1.028 -24.212 1.00 86.31 104 ILE A O 1
ATOM 828 N N . PRO A 1 105 ? 18.100 -2.468 -25.430 1.00 77.19 105 PRO A N 1
ATOM 829 C CA . PRO A 1 105 ? 19.374 -1.845 -25.098 1.00 77.19 105 PRO A CA 1
ATOM 830 C C . PRO A 1 105 ? 19.450 -0.400 -25.596 1.00 77.19 105 PRO A C 1
ATOM 832 O O . PRO A 1 105 ? 19.001 -0.072 -26.698 1.00 77.19 105 PRO A O 1
ATOM 835 N N . ASP A 1 106 ? 20.065 0.474 -24.803 1.00 72.00 106 ASP A N 1
ATOM 836 C CA . ASP A 1 106 ? 20.304 1.856 -25.204 1.00 72.00 106 ASP A CA 1
ATOM 837 C C . ASP A 1 106 ? 21.532 1.973 -26.112 1.00 72.00 106 ASP A C 1
ATOM 839 O O . ASP A 1 106 ? 22.665 1.794 -25.667 1.00 72.00 106 ASP A O 1
ATOM 843 N N . ALA A 1 107 ? 21.325 2.360 -27.370 1.00 67.94 107 ALA A N 1
ATOM 844 C CA . ALA A 1 107 ? 22.420 2.631 -28.299 1.00 67.94 107 ALA A CA 1
ATOM 845 C C . ALA A 1 107 ? 23.336 3.787 -27.841 1.00 67.94 107 ALA A C 1
ATOM 847 O O . ALA A 1 107 ? 24.509 3.814 -28.216 1.00 67.94 107 ALA A O 1
ATOM 848 N N . LEU A 1 108 ? 22.820 4.724 -27.034 1.00 68.06 108 LEU A N 1
ATOM 849 C CA . LEU A 1 108 ? 23.557 5.889 -26.535 1.00 68.06 108 LEU A CA 1
ATOM 850 C C . LEU A 1 108 ? 24.271 5.627 -25.204 1.00 68.06 108 LEU A C 1
ATOM 852 O O . LEU A 1 108 ? 25.194 6.363 -24.859 1.00 68.06 108 LEU A O 1
ATOM 856 N N . ASN A 1 109 ? 23.897 4.572 -24.478 1.00 61.91 109 ASN A N 1
ATOM 857 C CA . ASN A 1 109 ? 24.473 4.248 -23.180 1.00 61.91 109 ASN A CA 1
ATOM 858 C C . ASN A 1 109 ? 25.129 2.862 -23.210 1.00 61.91 109 ASN A C 1
ATOM 860 O O . ASN A 1 109 ? 24.617 1.884 -22.672 1.00 61.91 109 ASN A O 1
ATOM 864 N N . ARG A 1 110 ? 26.299 2.793 -23.859 1.00 57.88 110 ARG A N 1
ATOM 865 C CA . ARG A 1 110 ? 27.123 1.573 -23.989 1.00 57.88 110 ARG A CA 1
ATOM 866 C C . ARG A 1 110 ? 27.754 1.094 -22.677 1.00 57.88 110 ARG A C 1
ATOM 868 O O . ARG A 1 110 ? 28.352 0.024 -22.660 1.00 57.88 110 ARG A O 1
ATOM 875 N N . TYR A 1 111 ? 27.637 1.869 -21.599 1.00 52.59 111 TYR A N 1
ATOM 876 C CA . TYR A 1 111 ? 28.175 1.541 -20.281 1.00 52.59 111 TYR A CA 1
ATOM 877 C C . TYR A 1 111 ? 27.079 0.949 -19.383 1.00 52.59 111 TYR A C 1
ATOM 879 O O . TYR A 1 111 ? 26.737 1.484 -18.331 1.00 52.59 111 TYR A O 1
ATOM 887 N N . SER A 1 112 ? 26.494 -0.173 -19.805 1.00 62.88 112 SER A N 1
ATOM 888 C CA . SER A 1 112 ? 25.701 -1.010 -18.906 1.00 62.88 112 SER A CA 1
ATOM 889 C C . SER A 1 112 ? 26.673 -1.795 -18.021 1.00 62.88 112 SER A C 1
ATOM 891 O O . SER A 1 112 ? 27.216 -2.813 -18.450 1.00 62.88 112 SER A O 1
ATOM 893 N N . GLY A 1 113 ? 26.958 -1.282 -16.820 1.00 68.19 113 GLY A N 1
ATOM 894 C CA . GLY A 1 113 ? 27.714 -2.023 -15.805 1.00 68.19 113 GLY A CA 1
ATOM 895 C C . GLY A 1 113 ? 27.045 -3.361 -15.469 1.00 68.19 113 GLY A C 1
ATOM 896 O O . GLY A 1 113 ? 25.864 -3.549 -15.757 1.00 68.19 113 GLY A O 1
ATOM 897 N N . ASP A 1 114 ? 27.794 -4.293 -14.875 1.00 78.62 114 ASP A N 1
ATOM 898 C CA . ASP A 1 114 ? 27.276 -5.614 -14.502 1.00 78.62 114 ASP A CA 1
ATOM 899 C C . ASP A 1 114 ? 26.061 -5.493 -13.548 1.00 78.62 114 ASP A C 1
ATOM 901 O O . ASP A 1 114 ? 26.222 -5.027 -12.414 1.00 78.62 114 ASP A O 1
ATOM 905 N N . PRO A 1 115 ? 24.844 -5.903 -13.968 1.00 80.94 115 PRO A N 1
ATOM 906 C CA . PRO A 1 115 ? 23.647 -5.806 -13.140 1.00 80.94 115 PRO A CA 1
ATOM 907 C C . PRO A 1 115 ? 23.530 -6.955 -12.125 1.00 80.94 115 PRO A C 1
ATOM 909 O O . PRO A 1 115 ? 22.532 -7.017 -11.406 1.00 80.94 115 PRO A O 1
ATOM 912 N N . SER A 1 116 ? 24.504 -7.872 -12.047 1.00 86.38 116 SER A N 1
ATOM 913 C CA . SER A 1 116 ? 24.459 -9.072 -11.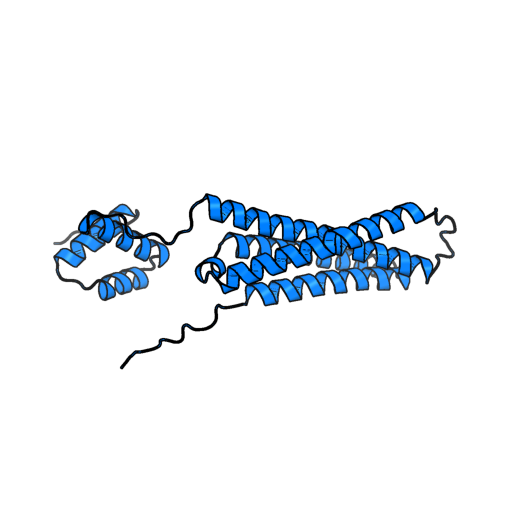197 1.00 86.38 116 SER A CA 1
ATOM 914 C C . SER A 1 116 ? 24.082 -8.777 -9.741 1.00 86.38 116 SER A C 1
ATOM 916 O O . SER A 1 116 ? 23.217 -9.451 -9.170 1.00 86.38 116 SER A O 1
ATOM 918 N N . TRP A 1 117 ? 24.657 -7.726 -9.148 1.00 88.69 117 TRP A N 1
ATOM 919 C CA . TRP A 1 117 ? 24.318 -7.282 -7.795 1.00 88.69 117 TRP A CA 1
ATOM 920 C C . TRP A 1 117 ? 22.862 -6.811 -7.681 1.00 88.69 117 TRP A C 1
ATOM 922 O O . TRP A 1 117 ? 22.132 -7.248 -6.793 1.00 88.69 117 TRP A O 1
ATOM 932 N N . GLN A 1 118 ? 22.412 -5.946 -8.593 1.00 87.31 118 GLN A N 1
ATOM 933 C CA . GLN A 1 118 ? 21.050 -5.412 -8.564 1.00 87.31 118 GLN A CA 1
ATOM 934 C C . GLN A 1 118 ? 20.011 -6.525 -8.744 1.00 87.31 118 GLN A C 1
ATOM 936 O O . GLN A 1 118 ? 19.033 -6.584 -7.999 1.00 87.31 118 GLN A O 1
ATOM 941 N N . VAL A 1 119 ? 20.256 -7.440 -9.686 1.00 92.06 119 VAL A N 1
ATOM 942 C CA . VAL A 1 119 ? 19.397 -8.598 -9.957 1.00 92.06 119 VAL A CA 1
ATOM 943 C C . VAL A 1 119 ? 19.330 -9.515 -8.743 1.00 92.06 119 VAL A C 1
ATOM 945 O O . VAL A 1 119 ? 18.239 -9.842 -8.280 1.00 92.06 119 VAL A O 1
ATOM 948 N N . SER A 1 120 ? 20.480 -9.916 -8.197 1.00 93.69 120 SER A N 1
ATOM 949 C CA . SER A 1 120 ? 20.522 -10.811 -7.036 1.00 93.69 120 SER A CA 1
ATOM 950 C C . SER A 1 120 ? 19.849 -10.191 -5.808 1.00 93.69 120 SER A C 1
ATOM 952 O O . SER A 1 120 ? 19.076 -10.868 -5.129 1.00 93.69 120 SER A O 1
ATOM 954 N N . PHE A 1 121 ? 20.042 -8.892 -5.564 1.00 93.12 121 PHE A N 1
ATOM 955 C CA . PHE A 1 121 ? 19.405 -8.190 -4.451 1.00 93.12 121 PHE A CA 1
ATOM 956 C C . PHE A 1 121 ? 17.891 -8.007 -4.637 1.00 93.12 121 PHE A C 1
ATOM 958 O O . PHE A 1 121 ? 17.118 -8.155 -3.685 1.00 93.12 121 PHE A O 1
ATOM 965 N N . ALA A 1 122 ? 17.431 -7.702 -5.853 1.00 93.06 122 ALA A N 1
ATOM 966 C CA . ALA A 1 122 ? 16.005 -7.625 -6.159 1.00 93.06 122 ALA A CA 1
ATOM 967 C C . ALA A 1 122 ? 15.327 -9.003 -6.047 1.00 93.06 122 ALA A C 1
ATOM 969 O O . ALA A 1 122 ? 14.278 -9.121 -5.411 1.00 93.06 122 ALA A O 1
ATOM 970 N N . LEU A 1 123 ? 15.962 -10.067 -6.548 1.00 94.88 123 LEU A N 1
ATOM 971 C CA . LEU A 1 123 ? 15.480 -11.441 -6.383 1.00 94.88 123 LEU A CA 1
ATOM 972 C C . LEU A 1 123 ? 15.414 -11.860 -4.912 1.00 94.88 123 LEU A C 1
ATOM 974 O O . LEU A 1 123 ? 14.401 -12.413 -4.488 1.00 94.88 123 LEU A O 1
ATOM 978 N N . ALA A 1 124 ? 16.440 -11.556 -4.114 1.00 95.94 124 ALA A N 1
ATOM 979 C CA . ALA A 1 124 ? 16.436 -11.849 -2.682 1.00 95.94 124 ALA A CA 1
ATOM 980 C C . ALA A 1 124 ? 15.252 -11.172 -1.973 1.00 95.94 124 ALA A C 1
ATOM 982 O O . ALA A 1 124 ? 14.522 -11.820 -1.219 1.00 95.94 124 ALA A O 1
ATOM 983 N N . ARG A 1 125 ? 14.998 -9.889 -2.268 1.00 96.75 125 ARG A N 1
ATOM 984 C CA . ARG A 1 125 ? 13.832 -9.168 -1.735 1.00 96.75 125 ARG A CA 1
ATOM 985 C C . ARG A 1 125 ? 12.513 -9.784 -2.188 1.00 96.75 125 ARG A C 1
ATOM 987 O O . ARG A 1 125 ? 11.628 -9.934 -1.354 1.00 96.75 125 ARG A O 1
ATOM 994 N N . LEU A 1 126 ? 12.372 -10.190 -3.450 1.00 95.00 126 LEU A N 1
ATOM 995 C CA . LEU A 1 126 ? 11.159 -10.860 -3.936 1.00 95.00 126 LEU A CA 1
ATOM 996 C C . LEU A 1 126 ? 10.907 -12.186 -3.211 1.00 95.00 126 LEU A C 1
ATOM 998 O O . LEU A 1 126 ? 9.800 -12.416 -2.725 1.00 95.00 126 LEU A O 1
ATOM 1002 N N . ILE A 1 127 ? 11.937 -13.027 -3.108 1.00 96.12 127 ILE A N 1
ATOM 1003 C CA . ILE A 1 127 ? 11.857 -14.360 -2.498 1.00 96.12 127 ILE A CA 1
ATOM 1004 C C . ILE A 1 127 ? 11.523 -14.267 -1.007 1.00 96.12 127 ILE A C 1
ATOM 1006 O O . ILE A 1 127 ? 10.804 -15.122 -0.499 1.00 96.12 127 ILE A O 1
ATOM 1010 N N . VAL A 1 128 ? 12.006 -13.238 -0.305 1.00 96.38 128 VAL A N 1
ATOM 1011 C CA . VAL A 1 128 ? 11.780 -13.074 1.139 1.00 96.38 128 VAL A CA 1
ATOM 1012 C C . VAL A 1 128 ? 10.510 -12.277 1.438 1.00 96.38 128 VAL A C 1
ATOM 1014 O O . VAL A 1 128 ? 9.681 -12.714 2.235 1.00 96.38 128 VAL A O 1
ATOM 1017 N N . ALA A 1 129 ? 10.319 -11.114 0.814 1.00 94.88 129 ALA A N 1
ATOM 1018 C CA . ALA A 1 129 ? 9.220 -10.213 1.156 1.00 94.88 129 ALA A CA 1
ATOM 1019 C C . ALA A 1 129 ? 7.855 -10.785 0.756 1.00 94.88 129 ALA A C 1
ATOM 1021 O O . ALA A 1 129 ? 6.896 -10.656 1.517 1.00 94.88 129 ALA A O 1
ATOM 1022 N N . TYR A 1 130 ? 7.767 -11.469 -0.390 1.00 92.88 130 TYR A N 1
ATOM 1023 C CA . TYR A 1 130 ? 6.509 -12.038 -0.874 1.00 92.88 130 TYR A CA 1
ATOM 1024 C C . TYR A 1 130 ? 5.878 -13.065 0.086 1.00 92.88 130 TYR A C 1
ATOM 1026 O O . TYR A 1 130 ? 4.722 -12.872 0.482 1.00 92.88 130 TYR A O 1
ATOM 1034 N N . PRO A 1 131 ? 6.571 -14.141 0.518 1.00 96.00 131 PRO A N 1
ATOM 1035 C CA . PRO A 1 131 ? 5.977 -15.112 1.434 1.00 96.00 131 PRO A CA 1
ATOM 1036 C C . PRO A 1 131 ? 5.661 -14.506 2.803 1.00 96.00 131 PRO A C 1
ATOM 1038 O O . PRO A 1 131 ? 4.636 -14.862 3.389 1.00 96.00 131 PRO A O 1
ATOM 1041 N N . VAL A 1 132 ? 6.481 -13.570 3.294 1.00 96.12 132 VAL A N 1
ATOM 1042 C CA . VAL A 1 132 ? 6.214 -12.865 4.556 1.00 96.12 132 VAL A CA 1
ATOM 1043 C C . VAL A 1 132 ? 4.932 -12.039 4.439 1.00 96.12 132 VAL A C 1
ATOM 1045 O O . VAL A 1 132 ? 4.047 -12.172 5.285 1.00 96.12 132 VAL A O 1
ATOM 1048 N N . TYR A 1 133 ? 4.776 -11.261 3.364 1.00 94.31 133 TYR A N 1
ATOM 1049 C CA . TYR A 1 133 ? 3.563 -10.487 3.103 1.00 94.31 133 TYR A CA 1
ATOM 1050 C C . TYR A 1 133 ? 2.319 -11.382 3.038 1.00 94.31 133 TYR A C 1
ATOM 1052 O O . TYR A 1 133 ? 1.320 -11.123 3.713 1.00 94.31 133 TYR A O 1
ATOM 1060 N N . LEU A 1 134 ? 2.383 -12.486 2.284 1.00 93.94 134 LEU A N 1
ATOM 1061 C CA . LEU A 1 134 ? 1.270 -13.431 2.186 1.00 93.94 134 LEU A CA 1
ATOM 1062 C C . LEU A 1 134 ? 0.919 -14.059 3.535 1.00 93.94 134 LEU A C 1
ATOM 1064 O O . LEU A 1 134 ? -0.259 -14.246 3.841 1.00 93.94 134 LEU A O 1
ATOM 1068 N N . TRP A 1 135 ? 1.920 -14.414 4.337 1.00 95.75 135 TRP A N 1
ATOM 1069 C CA . TRP A 1 135 ? 1.702 -14.971 5.665 1.00 95.75 135 TRP A CA 1
ATOM 1070 C C . TRP A 1 135 ? 1.017 -13.959 6.589 1.00 95.75 135 TRP A C 1
ATOM 1072 O O . TRP A 1 135 ? 0.001 -14.296 7.200 1.00 95.75 135 TRP A O 1
ATOM 1082 N N . LEU A 1 136 ? 1.488 -12.709 6.614 1.00 93.25 136 LEU A N 1
ATOM 1083 C CA . LEU A 1 136 ? 0.879 -11.630 7.397 1.00 93.25 136 LEU A CA 1
ATOM 1084 C C . LEU A 1 136 ? -0.563 -11.376 6.965 1.00 93.25 136 LEU A C 1
ATOM 1086 O O . LEU A 1 136 ? -1.465 -11.365 7.801 1.00 93.25 136 LEU A O 1
ATOM 1090 N N . MET A 1 137 ? -0.813 -11.260 5.660 1.00 91.31 137 MET A N 1
ATOM 1091 C CA . MET A 1 137 ? -2.164 -11.041 5.147 1.00 91.31 137 MET A CA 1
ATOM 1092 C C . MET A 1 137 ? -3.094 -12.219 5.433 1.00 91.31 137 MET A C 1
ATOM 1094 O O . MET A 1 137 ? -4.273 -12.009 5.724 1.00 91.31 137 MET A O 1
ATOM 1098 N N . ARG A 1 138 ? -2.602 -13.463 5.409 1.00 90.75 138 ARG A N 1
ATOM 1099 C CA . ARG A 1 138 ? -3.392 -14.628 5.838 1.00 90.75 138 ARG A CA 1
ATOM 1100 C C . ARG A 1 138 ? -3.760 -14.542 7.317 1.00 90.75 138 ARG A C 1
ATOM 1102 O O . ARG A 1 138 ? -4.913 -14.802 7.652 1.00 90.75 138 ARG A O 1
ATOM 1109 N N . GLN A 1 139 ? -2.825 -14.156 8.186 1.00 88.62 139 GLN A N 1
ATOM 1110 C CA . GLN A 1 139 ? -3.106 -13.988 9.614 1.00 88.62 139 GLN A CA 1
ATOM 1111 C C . GLN A 1 139 ? -4.108 -12.864 9.876 1.00 88.62 139 GLN A C 1
ATOM 1113 O O . GLN A 1 139 ? -5.114 -13.102 10.539 1.00 88.62 139 GLN A O 1
ATOM 1118 N N . ILE A 1 140 ? -3.897 -11.693 9.271 1.00 88.12 140 ILE A N 1
ATOM 1119 C CA . ILE A 1 140 ? -4.794 -10.538 9.383 1.00 88.12 140 ILE A CA 1
ATOM 1120 C C . ILE A 1 140 ? -6.213 -10.914 8.946 1.00 88.12 140 ILE A C 1
ATOM 1122 O O . ILE A 1 140 ? -7.167 -10.660 9.676 1.00 88.12 140 ILE A O 1
ATOM 1126 N N . ASN A 1 141 ? -6.372 -11.561 7.786 1.00 86.62 141 ASN A N 1
ATOM 1127 C CA . ASN A 1 141 ? -7.695 -11.960 7.297 1.00 86.62 141 ASN A CA 1
ATOM 1128 C C . ASN A 1 141 ? -8.348 -13.024 8.192 1.00 86.62 141 ASN A C 1
ATOM 1130 O O . ASN A 1 141 ? -9.559 -12.975 8.407 1.00 86.62 141 ASN A O 1
ATOM 1134 N N . ARG A 1 142 ? -7.571 -13.969 8.742 1.00 85.44 142 ARG A N 1
ATOM 1135 C CA . ARG A 1 142 ? -8.093 -14.977 9.676 1.00 85.44 142 ARG A CA 1
ATOM 1136 C C . ARG A 1 142 ? -8.575 -14.342 10.979 1.00 85.44 142 ARG A C 1
ATOM 1138 O O . ARG A 1 142 ? -9.616 -14.742 11.493 1.00 85.44 142 ARG A O 1
ATOM 1145 N N . ASP A 1 143 ? -7.845 -13.358 11.489 1.00 82.88 143 ASP A N 1
ATOM 1146 C CA . ASP A 1 143 ? -8.208 -12.646 12.713 1.00 82.88 143 ASP A CA 1
ATOM 1147 C C . ASP A 1 143 ? -9.415 -11.726 12.499 1.00 82.88 143 ASP A C 1
ATOM 1149 O O . ASP A 1 143 ? -10.276 -11.652 13.376 1.00 82.88 143 ASP A O 1
ATOM 1153 N N . LEU A 1 144 ? -9.535 -11.106 11.319 1.00 79.31 144 LEU A N 1
ATOM 1154 C CA . LEU A 1 144 ? -10.725 -10.351 10.916 1.00 79.31 144 LEU A CA 1
ATOM 1155 C C . LEU A 1 144 ? -11.956 -11.262 10.822 1.00 79.31 144 LEU A C 1
ATOM 1157 O O . LEU A 1 144 ? -13.025 -10.903 11.296 1.00 79.31 144 LEU A O 1
ATOM 1161 N N . ALA A 1 145 ? -11.817 -12.464 10.256 1.00 78.25 145 ALA A N 1
ATOM 1162 C CA . ALA A 1 145 ? -12.921 -13.420 10.155 1.00 78.25 145 ALA A CA 1
ATOM 1163 C C . ALA A 1 145 ? -13.416 -13.926 11.522 1.00 78.25 145 ALA A C 1
ATOM 1165 O O . ALA A 1 145 ? -14.582 -14.289 11.651 1.00 78.25 145 ALA A O 1
ATOM 1166 N N . ARG A 1 146 ? -12.540 -13.959 12.534 1.00 75.88 146 ARG A N 1
ATOM 1167 C CA . ARG A 1 146 ? -12.864 -14.429 13.890 1.00 75.88 146 ARG A CA 1
ATOM 1168 C C . ARG A 1 146 ? -13.437 -13.335 14.786 1.00 75.88 146 ARG A C 1
ATOM 1170 O O . ARG A 1 146 ? -14.325 -13.628 15.576 1.00 75.88 146 ARG A O 1
ATOM 1177 N N . ASN A 1 147 ? -12.945 -12.103 14.657 1.00 71.44 147 ASN A N 1
ATOM 1178 C CA . ASN A 1 147 ? -13.276 -11.001 15.558 1.00 71.44 147 ASN A CA 1
ATOM 1179 C C . ASN A 1 147 ? -13.923 -9.856 14.778 1.00 71.44 147 ASN A C 1
ATOM 1181 O O . ASN A 1 147 ? -13.260 -9.125 14.035 1.00 71.44 147 ASN A O 1
ATOM 1185 N N . ARG A 1 148 ? -15.235 -9.688 14.952 1.00 61.03 148 ARG A N 1
ATOM 1186 C CA . ARG A 1 148 ? -16.033 -8.723 14.183 1.00 61.03 148 ARG A CA 1
ATOM 1187 C C . ARG A 1 148 ? -15.670 -7.281 14.544 1.00 61.03 148 ARG A C 1
ATOM 1189 O O . ARG A 1 148 ? -15.649 -6.423 13.665 1.00 61.03 148 ARG A O 1
ATOM 1196 N N . GLU A 1 149 ? -15.293 -7.024 15.797 1.00 65.62 149 GLU A N 1
ATOM 1197 C CA . GLU A 1 149 ? -14.832 -5.714 16.263 1.00 65.62 149 GLU A CA 1
ATOM 1198 C C . GLU A 1 149 ? -13.555 -5.237 15.554 1.00 65.62 149 GLU A C 1
ATOM 1200 O O . GLU A 1 149 ? -13.381 -4.036 15.330 1.00 65.62 149 GLU A O 1
ATOM 1205 N N . LYS A 1 150 ? -12.696 -6.157 15.092 1.00 65.81 150 LYS A N 1
ATOM 1206 C CA . LYS A 1 150 ? -11.450 -5.798 14.400 1.00 65.81 150 LYS A CA 1
ATOM 1207 C C . LYS A 1 150 ? -11.682 -5.185 13.017 1.00 65.81 150 LYS A C 1
ATOM 1209 O O . LYS A 1 150 ? -10.817 -4.449 12.538 1.00 65.81 150 LYS A O 1
ATOM 1214 N N . TYR A 1 151 ? -12.854 -5.383 12.399 1.00 57.88 151 TYR A N 1
ATOM 1215 C CA . TYR A 1 151 ? -13.224 -4.662 11.170 1.00 57.88 151 TYR A CA 1
ATOM 1216 C C . TYR A 1 151 ? -13.271 -3.146 11.384 1.00 57.88 151 TYR A C 1
ATOM 1218 O O . TYR A 1 151 ? -12.928 -2.394 10.466 1.00 57.88 151 TYR A O 1
ATOM 1226 N N . PHE A 1 152 ? -13.641 -2.705 12.589 1.00 59.91 152 PHE A N 1
ATOM 1227 C CA . PHE A 1 152 ? -13.758 -1.297 12.966 1.00 59.91 152 PHE A CA 1
ATOM 1228 C C . PHE A 1 152 ? -12.479 -0.727 13.589 1.00 59.91 152 PHE A C 1
ATOM 1230 O O . PHE A 1 152 ? -12.464 0.443 13.972 1.00 59.91 152 PHE A O 1
ATOM 1237 N N . SER A 1 153 ? -11.397 -1.513 13.655 1.00 69.69 153 SER A N 1
ATOM 1238 C CA . SER A 1 153 ? -10.119 -1.061 14.203 1.00 69.69 153 SER A CA 1
ATOM 1239 C C . SER A 1 153 ? -9.611 0.187 13.472 1.00 69.69 153 SER A C 1
ATOM 1241 O O . SER A 1 153 ? -9.430 0.194 12.249 1.00 69.69 153 SER A O 1
ATOM 1243 N N . GLY A 1 154 ? -9.353 1.251 14.241 1.00 70.50 154 GLY A N 1
ATOM 1244 C CA . GLY A 1 154 ? -8.789 2.499 13.724 1.00 70.50 154 GLY A CA 1
ATOM 1245 C C . GLY A 1 154 ? -7.427 2.290 13.060 1.00 70.50 154 GLY A C 1
ATOM 1246 O O . GLY A 1 154 ? -7.136 2.928 12.053 1.00 70.50 154 GLY A O 1
ATOM 1247 N N . VAL A 1 155 ? -6.646 1.323 13.552 1.00 76.38 155 VAL A N 1
ATOM 1248 C CA . VAL A 1 155 ? -5.326 0.950 13.022 1.00 76.38 155 VAL A CA 1
ATOM 1249 C C . VAL A 1 155 ? -5.427 0.454 11.578 1.00 76.38 155 VAL A C 1
ATOM 1251 O O . VAL A 1 155 ? -4.708 0.935 10.706 1.00 76.38 155 VAL A O 1
ATOM 1254 N N . ARG A 1 156 ? -6.371 -0.458 11.308 1.00 80.94 156 ARG A N 1
ATOM 1255 C CA . ARG A 1 156 ? -6.650 -0.994 9.966 1.00 80.94 156 ARG A CA 1
ATOM 1256 C C . ARG A 1 156 ? -6.967 0.131 8.981 1.00 80.94 156 ARG A C 1
ATOM 1258 O O . ARG A 1 156 ? -6.388 0.182 7.893 1.00 80.94 156 ARG A O 1
ATOM 1265 N N . LYS A 1 157 ? -7.896 1.017 9.360 1.00 81.19 157 LYS A N 1
ATOM 1266 C CA . LYS A 1 157 ? -8.309 2.147 8.517 1.00 81.19 157 LYS A CA 1
ATOM 1267 C C . LYS A 1 157 ? -7.132 3.080 8.265 1.00 81.19 157 LYS A C 1
ATOM 1269 O O . LYS A 1 157 ? -6.823 3.341 7.109 1.00 81.19 157 LYS A O 1
ATOM 1274 N N . TRP A 1 158 ? -6.457 3.525 9.322 1.00 83.38 158 TRP A N 1
ATOM 1275 C CA . TRP A 1 158 ? -5.354 4.477 9.219 1.00 83.38 158 TRP A CA 1
ATOM 1276 C C . TRP A 1 158 ? -4.227 3.961 8.321 1.00 83.38 158 TRP A C 1
ATOM 1278 O O . TRP A 1 158 ? -3.830 4.656 7.390 1.00 83.38 158 TRP A O 1
ATOM 1288 N N . LEU A 1 159 ? -3.780 2.715 8.513 1.00 82.94 159 LEU A N 1
ATOM 1289 C CA . LEU A 1 159 ? -2.668 2.175 7.731 1.00 82.94 159 LEU A CA 1
ATOM 1290 C C . LEU A 1 159 ? -3.031 1.898 6.265 1.00 82.94 159 LEU A C 1
ATOM 1292 O O . LEU A 1 159 ? -2.196 2.005 5.367 1.00 82.94 159 LEU A O 1
ATOM 1296 N N . THR A 1 160 ? -4.297 1.582 6.001 1.00 86.50 160 THR A N 1
ATOM 1297 C CA . THR A 1 160 ? -4.782 1.406 4.626 1.00 86.50 160 THR A CA 1
ATOM 1298 C C . THR A 1 160 ? -4.912 2.729 3.903 1.00 86.50 160 THR A C 1
ATOM 1300 O O . THR A 1 160 ? -4.495 2.830 2.753 1.00 86.50 160 THR A O 1
ATOM 1303 N N . TYR A 1 161 ? -5.423 3.760 4.578 1.00 86.88 161 TYR A N 1
ATOM 1304 C CA . TYR A 1 161 ? -5.410 5.112 4.031 1.00 86.88 161 TYR A CA 1
ATOM 1305 C C . TYR A 1 161 ? -3.985 5.596 3.775 1.00 86.88 161 TYR A C 1
ATOM 1307 O O . TYR A 1 161 ? -3.743 6.163 2.716 1.00 86.88 161 TYR A O 1
ATOM 1315 N N . LEU A 1 162 ? -3.036 5.304 4.671 1.00 88.94 162 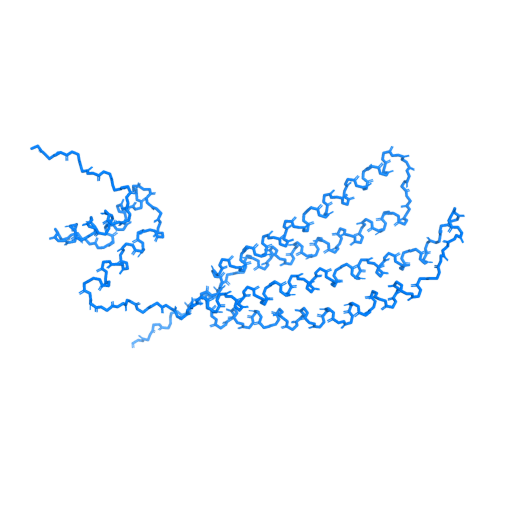LEU A N 1
ATOM 1316 C CA . LEU A 1 162 ? -1.620 5.603 4.451 1.00 88.94 162 LEU A CA 1
ATOM 1317 C C . LEU A 1 162 ? -1.082 4.897 3.197 1.00 88.94 162 LEU A C 1
ATOM 1319 O O . LEU A 1 162 ? -0.435 5.531 2.372 1.00 88.94 162 LEU A O 1
ATOM 1323 N N . THR A 1 163 ? -1.400 3.611 3.016 1.00 89.94 163 THR A N 1
ATOM 1324 C CA . THR A 1 163 ? -0.980 2.834 1.835 1.00 89.94 163 THR A CA 1
ATOM 1325 C C . THR A 1 163 ? -1.535 3.429 0.542 1.00 89.94 163 THR A C 1
ATOM 1327 O O . THR A 1 163 ? -0.792 3.637 -0.414 1.00 89.94 163 THR A O 1
ATOM 1330 N N . ILE A 1 164 ? -2.833 3.742 0.521 1.00 89.62 164 ILE A N 1
ATOM 1331 C CA . ILE A 1 164 ? -3.503 4.356 -0.633 1.00 89.62 164 ILE A CA 1
ATOM 1332 C C . ILE A 1 164 ? -2.919 5.744 -0.919 1.00 89.62 164 ILE A C 1
ATOM 1334 O O . ILE A 1 164 ? -2.703 6.086 -2.077 1.00 89.62 164 ILE A O 1
ATOM 1338 N N . TRP A 1 165 ? -2.639 6.531 0.123 1.00 92.06 165 TRP A N 1
ATOM 1339 C CA . TRP A 1 165 ? -2.047 7.859 -0.008 1.00 92.06 165 TRP A CA 1
ATOM 1340 C C . TRP A 1 165 ? -0.645 7.796 -0.617 1.00 92.06 165 TRP A C 1
ATOM 1342 O O . TRP A 1 165 ? -0.369 8.506 -1.580 1.00 92.06 165 TRP A O 1
ATOM 1352 N N . VAL A 1 166 ? 0.211 6.892 -0.130 1.00 90.94 166 VAL A N 1
ATOM 1353 C CA . VAL A 1 166 ? 1.553 6.676 -0.694 1.00 90.94 166 VAL A CA 1
ATOM 1354 C C . VAL A 1 166 ? 1.471 6.211 -2.149 1.00 90.94 166 VAL A C 1
ATOM 1356 O O . VAL A 1 166 ? 2.139 6.793 -2.997 1.00 90.94 166 VAL A O 1
ATOM 1359 N N . ALA A 1 167 ? 0.616 5.234 -2.469 1.00 90.06 167 ALA A N 1
ATOM 1360 C CA . ALA A 1 167 ? 0.431 4.769 -3.847 1.00 90.06 167 ALA A CA 1
ATOM 1361 C C . ALA A 1 167 ? -0.044 5.897 -4.783 1.00 90.06 167 ALA A C 1
ATOM 1363 O O . ALA A 1 167 ? 0.444 6.029 -5.903 1.00 90.06 167 ALA A O 1
ATOM 1364 N N . ALA A 1 168 ? -0.951 6.760 -4.313 1.00 89.69 168 ALA A N 1
ATOM 1365 C CA . ALA A 1 168 ? -1.405 7.917 -5.079 1.00 89.69 168 ALA A CA 1
ATOM 1366 C C . ALA A 1 168 ? -0.271 8.925 -5.338 1.00 89.69 168 ALA A C 1
ATOM 1368 O O . ALA A 1 168 ? -0.158 9.440 -6.448 1.00 89.69 168 ALA A O 1
ATOM 1369 N N . LEU A 1 169 ? 0.593 9.184 -4.348 1.00 93.69 169 LEU A N 1
ATOM 1370 C CA . LEU A 1 169 ? 1.754 10.063 -4.521 1.00 93.69 169 LEU A CA 1
ATOM 1371 C C . LEU A 1 169 ? 2.754 9.511 -5.541 1.00 93.69 169 LEU A C 1
ATOM 1373 O O . LEU A 1 169 ? 3.252 10.275 -6.369 1.00 93.69 169 LEU A O 1
ATOM 1377 N N . ILE A 1 170 ? 3.026 8.202 -5.511 1.00 91.44 170 ILE A N 1
ATOM 1378 C CA . ILE A 1 170 ? 3.927 7.560 -6.479 1.00 91.44 170 ILE A CA 1
ATOM 1379 C C . ILE A 1 170 ? 3.334 7.658 -7.890 1.00 91.44 170 ILE A C 1
ATOM 1381 O O . ILE A 1 170 ? 4.029 8.097 -8.805 1.00 91.44 170 ILE A O 1
ATOM 1385 N N . ALA A 1 171 ? 2.038 7.377 -8.058 1.00 89.19 171 ALA A N 1
ATOM 1386 C CA . ALA A 1 171 ? 1.357 7.512 -9.344 1.00 89.19 171 ALA A CA 1
ATOM 1387 C C . ALA A 1 171 ? 1.390 8.955 -9.889 1.00 89.19 171 ALA A C 1
ATOM 1389 O O . ALA A 1 171 ? 1.641 9.162 -11.078 1.00 89.19 171 ALA A O 1
ATOM 1390 N N . ILE A 1 172 ? 1.193 9.965 -9.030 1.00 92.25 172 ILE A N 1
ATOM 1391 C CA . ILE A 1 172 ? 1.320 11.383 -9.408 1.00 92.25 172 ILE A CA 1
ATOM 1392 C C . ILE A 1 172 ? 2.755 11.694 -9.848 1.00 92.25 172 ILE A C 1
ATOM 1394 O O . ILE A 1 172 ? 2.953 12.299 -10.901 1.00 92.25 172 ILE A O 1
ATOM 1398 N N . GLY A 1 173 ? 3.758 11.258 -9.082 1.00 92.88 173 GLY A N 1
ATOM 1399 C CA . GLY A 1 173 ? 5.167 11.432 -9.437 1.00 92.88 173 GLY A CA 1
ATOM 1400 C C . GLY A 1 173 ? 5.514 10.786 -10.780 1.00 92.88 173 GLY A C 1
ATOM 1401 O O . GLY A 1 173 ? 6.144 11.421 -11.626 1.00 92.88 173 GLY A O 1
ATOM 1402 N N . ALA A 1 174 ? 5.034 9.562 -11.017 1.00 90.12 174 ALA A N 1
ATOM 1403 C CA . ALA A 1 174 ? 5.205 8.853 -12.282 1.00 90.12 174 ALA A CA 1
ATOM 1404 C C . ALA A 1 174 ? 4.581 9.621 -13.458 1.00 90.12 174 ALA A C 1
ATOM 1406 O O . ALA A 1 174 ? 5.204 9.735 -14.514 1.00 90.12 174 ALA A O 1
ATOM 1407 N N . LEU A 1 175 ? 3.393 10.205 -13.268 1.00 90.19 175 LEU A N 1
ATOM 1408 C CA . LEU A 1 175 ? 2.725 11.014 -14.289 1.00 90.19 175 LEU A CA 1
ATOM 1409 C C . LEU A 1 175 ? 3.475 12.321 -14.585 1.00 90.19 175 LEU A C 1
ATOM 1411 O O . LEU A 1 175 ? 3.588 12.709 -15.746 1.00 90.19 175 LEU A O 1
ATOM 1415 N N . ILE A 1 176 ? 4.017 12.984 -13.558 1.00 92.88 176 ILE A N 1
ATOM 1416 C CA . ILE A 1 176 ? 4.836 14.195 -13.721 1.00 92.88 176 ILE A CA 1
ATOM 1417 C C . ILE A 1 176 ? 6.092 13.875 -14.530 1.00 92.88 176 ILE A C 1
ATOM 1419 O O . ILE A 1 176 ? 6.385 14.564 -15.507 1.00 92.88 176 ILE A O 1
ATOM 1423 N N . VAL A 1 177 ? 6.814 12.815 -14.150 1.00 89.81 177 VAL A N 1
ATOM 1424 C CA . VAL A 1 177 ? 8.015 12.367 -14.866 1.00 89.81 177 VAL A CA 1
ATOM 1425 C C . VAL A 1 177 ? 7.658 12.042 -16.315 1.00 89.81 177 VAL A C 1
ATOM 1427 O O . VAL A 1 177 ? 8.292 12.573 -17.226 1.00 89.81 177 VAL A O 1
ATOM 1430 N N . PHE A 1 178 ? 6.582 11.282 -16.538 1.00 90.50 178 PHE A N 1
ATOM 1431 C CA . PHE A 1 178 ? 6.074 10.965 -17.871 1.00 90.50 178 PHE A CA 1
ATOM 1432 C C . PHE A 1 178 ? 5.815 12.208 -18.727 1.00 90.50 178 PHE A C 1
ATOM 1434 O O . PHE A 1 178 ? 6.339 12.319 -19.837 1.00 90.50 178 PHE A O 1
ATOM 1441 N N . LEU A 1 179 ? 5.039 13.156 -18.201 1.00 90.44 179 LEU A N 1
ATOM 1442 C CA . LEU A 1 179 ? 4.667 14.364 -18.925 1.00 90.44 179 LEU A CA 1
ATOM 1443 C C . LEU A 1 179 ? 5.886 15.251 -19.197 1.00 90.44 179 LEU A C 1
ATOM 1445 O O . LEU A 1 179 ? 6.012 15.803 -20.285 1.00 90.44 179 LEU A O 1
ATOM 1449 N N . SER A 1 180 ? 6.815 15.355 -18.246 1.00 89.25 180 SER A N 1
ATOM 1450 C CA . SER A 1 180 ? 8.040 16.132 -18.439 1.00 89.25 180 SER A CA 1
ATOM 1451 C C . SER A 1 180 ? 8.900 15.586 -19.586 1.00 89.25 180 SER A C 1
ATOM 1453 O O . SER A 1 180 ? 9.374 16.364 -20.412 1.00 89.25 180 SER A O 1
ATOM 1455 N N . SER A 1 181 ? 9.034 14.261 -19.698 1.00 87.62 181 SER A N 1
ATOM 1456 C CA . SER A 1 181 ? 9.748 13.612 -20.803 1.00 87.62 181 SER A CA 1
ATOM 1457 C C . SER A 1 181 ? 8.992 13.719 -22.129 1.00 87.62 181 SER A C 1
ATOM 1459 O O . SER A 1 181 ? 9.620 13.917 -23.168 1.00 87.62 181 SER A O 1
ATOM 1461 N N . PHE A 1 182 ? 7.653 13.655 -22.106 1.00 86.25 182 PHE A N 1
ATOM 1462 C CA . PHE A 1 182 ? 6.805 13.903 -23.281 1.00 86.25 182 PHE A CA 1
ATOM 1463 C C . PHE A 1 182 ? 7.039 15.299 -23.857 1.00 86.25 182 PHE A C 1
ATOM 1465 O O . PHE A 1 182 ? 7.302 15.441 -25.048 1.00 86.25 182 PHE A O 1
ATOM 1472 N N . LEU A 1 183 ? 7.010 16.324 -23.002 1.00 88.19 183 LEU A N 1
ATOM 1473 C CA . LEU A 1 183 ? 7.171 17.718 -23.416 1.00 88.19 183 LEU A CA 1
ATOM 1474 C C . LEU A 1 183 ? 8.574 18.032 -23.951 1.00 88.19 183 LEU A C 1
ATOM 1476 O O . LEU A 1 183 ? 8.719 18.923 -24.783 1.00 88.19 183 LEU A O 1
ATOM 1480 N N . ARG A 1 184 ? 9.600 17.301 -23.506 1.00 87.94 184 ARG A N 1
ATOM 1481 C CA . ARG A 1 184 ? 10.973 17.427 -24.024 1.00 87.94 184 ARG A CA 1
ATOM 1482 C C . ARG A 1 184 ? 11.194 16.691 -25.349 1.00 87.94 184 ARG A C 1
ATOM 1484 O O . ARG A 1 184 ? 12.239 16.867 -25.963 1.00 87.94 184 ARG A O 1
ATOM 1491 N N . GLY A 1 185 ? 10.241 15.860 -25.784 1.00 82.50 185 GLY A N 1
ATOM 1492 C CA . GLY A 1 185 ? 10.422 14.971 -26.935 1.00 82.50 185 GLY A CA 1
ATOM 1493 C C . GLY A 1 185 ? 11.396 13.815 -26.668 1.00 82.50 185 GLY A C 1
ATOM 1494 O O . GLY A 1 185 ? 11.837 13.153 -27.600 1.00 82.50 185 GLY A O 1
ATOM 1495 N N . GLU A 1 186 ? 11.716 13.539 -25.400 1.00 80.94 186 GLU A N 1
ATOM 1496 C CA . GLU A 1 186 ? 12.678 12.511 -24.962 1.00 80.94 186 GLU A CA 1
ATOM 1497 C C . GLU A 1 186 ? 12.007 11.142 -24.739 1.00 80.94 186 GLU A C 1
ATOM 1499 O O . GLU A 1 186 ? 12.508 10.270 -24.022 1.00 80.94 186 GLU A O 1
ATOM 1504 N N . LEU A 1 187 ? 10.821 10.947 -25.315 1.00 81.50 187 LEU A N 1
ATOM 1505 C CA . LEU A 1 187 ? 9.984 9.799 -25.013 1.00 81.50 187 LEU A CA 1
ATOM 1506 C C . LEU A 1 187 ? 10.484 8.562 -25.754 1.00 81.50 187 LEU A C 1
ATOM 1508 O O . LEU A 1 187 ? 10.275 8.376 -26.950 1.00 81.50 187 LEU A O 1
ATOM 1512 N N . THR A 1 188 ? 11.163 7.698 -25.010 1.00 85.19 188 THR A N 1
ATOM 1513 C CA . THR A 1 188 ? 11.674 6.424 -25.512 1.00 85.19 188 THR A CA 1
ATOM 1514 C C . THR A 1 188 ? 10.710 5.287 -25.171 1.00 85.19 188 THR A C 1
ATOM 1516 O O . THR A 1 188 ? 10.032 5.317 -24.142 1.00 85.19 188 THR A O 1
ATOM 1519 N N . LEU A 1 189 ? 10.671 4.235 -25.999 1.00 87.38 189 LEU A N 1
ATOM 1520 C CA . LEU A 1 189 ? 9.827 3.057 -25.740 1.00 87.38 189 LEU A CA 1
ATOM 1521 C C . LEU A 1 189 ? 10.114 2.439 -24.359 1.00 87.38 189 LEU A C 1
ATOM 1523 O O . LEU A 1 189 ? 9.191 2.126 -23.613 1.00 87.38 189 LEU A O 1
ATOM 1527 N N . ARG A 1 190 ? 11.391 2.338 -23.974 1.00 86.94 190 ARG A N 1
ATOM 1528 C CA . ARG A 1 190 ? 11.811 1.869 -22.641 1.00 86.94 190 ARG A CA 1
ATOM 1529 C C . ARG A 1 190 ? 11.238 2.715 -21.505 1.00 86.94 190 ARG A C 1
ATOM 1531 O O . ARG A 1 190 ? 10.806 2.170 -20.498 1.00 86.94 190 ARG A O 1
ATOM 1538 N N . PHE A 1 191 ? 11.211 4.037 -21.668 1.00 87.88 191 PHE A N 1
ATOM 1539 C CA . PHE A 1 191 ? 10.678 4.943 -20.663 1.00 87.88 191 PHE A CA 1
ATOM 1540 C C . PHE A 1 191 ? 9.173 4.738 -20.505 1.00 87.88 191 PHE A C 1
ATOM 1542 O O . PHE A 1 191 ? 8.690 4.591 -19.385 1.00 87.88 191 PHE A O 1
ATOM 1549 N N . LEU A 1 192 ? 8.452 4.623 -21.625 1.00 89.38 192 LEU A N 1
ATOM 1550 C CA . LEU A 1 192 ? 7.023 4.322 -21.626 1.00 89.38 192 LEU A CA 1
ATOM 1551 C C . LEU A 1 192 ? 6.722 3.004 -20.893 1.00 89.38 192 LEU A C 1
ATOM 1553 O O . LEU A 1 192 ? 5.825 2.964 -20.053 1.00 89.38 192 LEU A O 1
ATOM 1557 N N . LEU A 1 193 ? 7.497 1.946 -21.157 1.00 91.94 193 LEU A N 1
ATOM 1558 C CA . LEU A 1 193 ? 7.340 0.655 -20.480 1.00 91.94 193 LEU A CA 1
ATOM 1559 C C . LEU A 1 193 ? 7.631 0.744 -18.976 1.00 91.94 193 LEU A C 1
ATOM 1561 O O . LEU A 1 193 ? 6.886 0.175 -18.182 1.00 91.94 193 LEU A O 1
ATOM 1565 N N . LYS A 1 194 ? 8.667 1.484 -18.563 1.00 91.38 194 LYS A N 1
ATOM 1566 C CA . LYS A 1 194 ? 8.992 1.685 -17.140 1.00 91.38 194 LYS A CA 1
ATOM 1567 C C . LYS A 1 194 ? 7.888 2.445 -16.404 1.00 91.38 194 LYS A C 1
ATOM 1569 O O . LYS A 1 194 ? 7.491 2.038 -15.316 1.00 91.38 194 LYS A O 1
ATOM 1574 N N . VAL A 1 195 ? 7.344 3.502 -17.009 1.00 92.75 195 VAL A N 1
ATOM 1575 C CA . VAL A 1 195 ? 6.189 4.228 -16.456 1.00 92.75 195 VAL A CA 1
ATOM 1576 C C . VAL A 1 195 ? 4.977 3.303 -16.346 1.00 92.75 195 VAL A C 1
ATOM 1578 O O . VAL A 1 195 ? 4.325 3.273 -15.305 1.00 92.75 195 VAL A O 1
ATOM 1581 N N . LEU A 1 196 ? 4.702 2.502 -17.380 1.00 93.25 196 LEU A N 1
ATOM 1582 C CA . LEU A 1 196 ? 3.595 1.546 -17.368 1.00 93.25 196 LEU A CA 1
ATOM 1583 C C . LEU A 1 196 ? 3.735 0.518 -16.236 1.00 93.25 196 LEU A C 1
ATOM 1585 O O . LEU A 1 196 ? 2.753 0.237 -15.556 1.00 93.25 196 LEU A O 1
ATOM 1589 N N . VAL A 1 197 ? 4.940 -0.006 -15.996 1.00 95.56 197 VAL A N 1
ATOM 1590 C CA . VAL A 1 197 ? 5.218 -0.917 -14.872 1.00 95.56 197 VAL A CA 1
ATOM 1591 C C . VAL A 1 197 ? 4.839 -0.276 -13.538 1.00 95.56 197 VAL A C 1
ATOM 1593 O O . VAL A 1 197 ? 4.131 -0.904 -12.751 1.00 95.56 197 VAL A O 1
ATOM 1596 N N . VAL A 1 198 ? 5.259 0.970 -13.295 1.00 94.56 198 VAL A N 1
ATOM 1597 C CA . VAL A 1 198 ? 4.927 1.690 -12.053 1.00 94.56 198 VAL A CA 1
ATOM 1598 C C . VAL A 1 198 ? 3.413 1.843 -11.913 1.00 94.56 198 VAL A C 1
ATOM 1600 O O . VAL A 1 198 ? 2.855 1.473 -10.884 1.00 94.56 198 VAL A O 1
ATOM 1603 N N . LEU A 1 199 ? 2.729 2.286 -12.973 1.00 92.94 199 LEU A N 1
ATOM 1604 C CA . LEU A 1 199 ? 1.275 2.467 -12.962 1.00 92.94 199 LEU A CA 1
ATOM 1605 C C . LEU A 1 199 ? 0.508 1.158 -12.734 1.00 92.94 199 LEU A C 1
ATOM 1607 O O . LEU A 1 199 ? -0.504 1.160 -12.036 1.00 92.94 199 LEU A O 1
ATOM 1611 N N . VAL A 1 200 ? 0.970 0.038 -13.296 1.00 95.69 200 VAL A N 1
ATOM 1612 C CA . VAL A 1 200 ? 0.346 -1.279 -13.094 1.00 95.69 200 VAL A CA 1
ATOM 1613 C C . VAL A 1 200 ? 0.526 -1.752 -11.653 1.00 95.69 200 VAL A C 1
ATOM 1615 O O . VAL A 1 200 ? -0.433 -2.235 -11.047 1.00 95.69 200 VAL A O 1
ATOM 1618 N N . ILE A 1 201 ? 1.726 -1.598 -11.088 1.00 95.25 201 ILE A N 1
ATOM 1619 C CA . ILE A 1 201 ? 2.014 -1.992 -9.704 1.00 95.25 201 ILE A CA 1
ATOM 1620 C C . ILE A 1 201 ? 1.197 -1.135 -8.730 1.00 95.25 201 ILE A C 1
ATOM 1622 O O . ILE A 1 201 ? 0.439 -1.683 -7.926 1.00 95.25 201 ILE A O 1
ATOM 1626 N N . ASP A 1 202 ? 1.283 0.192 -8.834 1.00 92.06 202 ASP A N 1
ATOM 1627 C CA . ASP A 1 202 ? 0.569 1.113 -7.943 1.00 92.06 202 ASP A CA 1
ATOM 1628 C C . ASP A 1 202 ? -0.944 1.014 -8.119 1.00 92.06 202 ASP A C 1
ATOM 1630 O O . ASP A 1 202 ? -1.685 0.995 -7.135 1.00 92.06 202 ASP A O 1
ATOM 1634 N N . GLY A 1 203 ? -1.418 0.887 -9.361 1.00 92.12 203 GLY A N 1
ATOM 1635 C CA . GLY A 1 203 ? -2.828 0.672 -9.668 1.00 92.12 203 GLY A CA 1
ATOM 1636 C C . GLY A 1 203 ? -3.355 -0.619 -9.046 1.00 92.12 203 GLY A C 1
ATOM 1637 O O . GLY A 1 203 ? -4.434 -0.619 -8.452 1.00 92.12 203 GLY A O 1
ATOM 1638 N N . GLY A 1 204 ? -2.574 -1.702 -9.100 1.00 94.06 204 GLY A N 1
ATOM 1639 C CA . GLY A 1 204 ? -2.896 -2.969 -8.445 1.00 94.06 204 GLY A CA 1
ATOM 1640 C C . GLY A 1 204 ? -2.961 -2.849 -6.921 1.00 94.06 204 GLY A C 1
ATOM 1641 O O . GLY A 1 204 ? -3.917 -3.330 -6.308 1.00 94.06 204 GLY A O 1
ATOM 1642 N N . VAL A 1 205 ? -1.993 -2.160 -6.306 1.00 93.06 205 VAL A N 1
ATOM 1643 C CA . VAL A 1 205 ? -1.981 -1.887 -4.858 1.00 93.06 205 VAL A CA 1
ATOM 1644 C C . VAL A 1 205 ? -3.197 -1.053 -4.457 1.00 93.06 205 VAL A C 1
ATOM 1646 O O . VAL A 1 205 ? -3.931 -1.428 -3.540 1.00 93.06 205 VAL A O 1
ATOM 1649 N N . LEU A 1 206 ? -3.453 0.048 -5.160 1.00 91.81 206 LEU A N 1
ATOM 1650 C CA . LEU A 1 206 ? -4.566 0.947 -4.880 1.00 91.81 206 LEU A CA 1
ATOM 1651 C C . LEU A 1 206 ? -5.901 0.214 -5.027 1.00 91.81 206 LEU A C 1
ATOM 1653 O O . LEU A 1 206 ? -6.742 0.285 -4.129 1.00 91.81 206 LEU A O 1
ATOM 1657 N N . TRP A 1 207 ? -6.085 -0.551 -6.103 1.00 92.31 207 TRP A N 1
ATOM 1658 C CA . TRP A 1 207 ? -7.285 -1.358 -6.315 1.00 92.31 207 TRP A CA 1
ATOM 1659 C C . TRP A 1 207 ? -7.486 -2.395 -5.204 1.00 92.31 207 TRP A C 1
ATOM 1661 O O . TRP A 1 207 ? -8.566 -2.473 -4.616 1.00 92.31 207 TRP A O 1
ATOM 1671 N N . TYR A 1 208 ? -6.439 -3.141 -4.843 1.00 92.31 208 TYR A N 1
ATOM 1672 C CA . TYR A 1 208 ? -6.518 -4.145 -3.785 1.00 92.31 208 TYR A CA 1
ATOM 1673 C C . TYR A 1 208 ? -6.893 -3.530 -2.430 1.00 92.31 208 TYR A C 1
ATOM 1675 O O . TYR A 1 208 ? -7.818 -4.006 -1.767 1.00 92.31 208 TYR A O 1
ATOM 1683 N N . TYR A 1 209 ? -6.219 -2.454 -2.015 1.00 89.31 209 TYR A N 1
ATOM 1684 C CA . TYR A 1 209 ? -6.435 -1.844 -0.699 1.00 89.31 209 TYR A CA 1
ATOM 1685 C C . TYR A 1 209 ? -7.737 -1.034 -0.616 1.00 89.31 209 TYR A C 1
ATOM 1687 O O . TYR A 1 209 ? -8.385 -1.021 0.435 1.00 89.31 209 TYR A O 1
ATOM 1695 N N . THR A 1 210 ? -8.193 -0.432 -1.719 1.00 88.44 210 THR A N 1
ATOM 1696 C CA . THR A 1 210 ? -9.525 0.199 -1.787 1.00 88.44 210 THR A CA 1
ATOM 1697 C C . THR A 1 210 ? -10.655 -0.831 -1.771 1.00 88.44 210 THR A C 1
ATOM 1699 O O . THR A 1 210 ? -11.668 -0.621 -1.103 1.00 88.44 210 THR A O 1
ATOM 1702 N N . ALA A 1 211 ? -10.496 -1.978 -2.433 1.00 88.19 211 ALA A N 1
ATOM 1703 C CA . ALA A 1 211 ? -11.440 -3.085 -2.302 1.00 88.19 211 ALA A CA 1
ATOM 1704 C C . ALA A 1 211 ? -11.417 -3.664 -0.880 1.00 88.19 211 ALA A C 1
ATOM 1706 O O . ALA A 1 211 ? -12.456 -4.006 -0.315 1.00 88.19 211 ALA A O 1
ATOM 1707 N N . TRP A 1 212 ? -10.234 -3.740 -0.268 1.00 85.88 212 TRP A N 1
ATOM 1708 C CA . TRP A 1 212 ? -10.067 -4.273 1.075 1.00 85.88 212 TRP A CA 1
ATOM 1709 C C . TRP A 1 212 ? -10.710 -3.393 2.148 1.00 85.88 212 TRP A C 1
ATOM 1711 O O . TRP A 1 212 ? -11.343 -3.940 3.050 1.00 85.88 212 TRP A O 1
ATOM 1721 N N . ILE A 1 213 ? -10.617 -2.059 2.066 1.00 84.62 213 ILE A N 1
ATOM 1722 C CA . ILE A 1 213 ? -11.246 -1.167 3.058 1.00 84.62 213 ILE A CA 1
ATOM 1723 C C . ILE A 1 213 ? -12.779 -1.219 3.007 1.00 84.62 213 ILE A C 1
ATOM 1725 O O . ILE A 1 213 ? -13.422 -1.082 4.045 1.00 84.62 213 ILE A O 1
ATOM 1729 N N . ARG A 1 214 ? -13.356 -1.499 1.830 1.00 83.19 214 ARG A N 1
ATOM 1730 C CA . ARG A 1 214 ? -14.807 -1.636 1.610 1.00 83.19 214 ARG A CA 1
ATOM 1731 C C . ARG A 1 214 ? -15.397 -2.956 2.117 1.00 83.19 214 ARG A C 1
ATOM 1733 O O . ARG A 1 214 ? -16.603 -3.144 2.037 1.00 83.19 214 ARG A O 1
ATOM 1740 N N . ARG A 1 215 ? -14.579 -3.890 2.617 1.00 80.19 215 ARG A N 1
ATOM 1741 C CA . ARG A 1 215 ? -15.077 -5.167 3.149 1.00 80.19 215 ARG A CA 1
ATOM 1742 C C . ARG A 1 215 ? -15.865 -4.954 4.439 1.00 80.19 215 ARG A C 1
ATOM 1744 O O . ARG A 1 215 ? -15.303 -4.482 5.433 1.00 80.19 215 ARG A O 1
ATOM 1751 N N . GLU A 1 216 ? -17.123 -5.379 4.413 1.00 69.88 216 GLU A N 1
ATOM 1752 C CA . GLU A 1 216 ? -18.033 -5.403 5.557 1.00 69.88 216 GLU A CA 1
ATOM 1753 C C . GLU A 1 216 ? -18.101 -6.807 6.186 1.00 69.88 216 GLU A C 1
ATOM 1755 O O . GLU A 1 216 ? -17.927 -7.812 5.488 1.00 69.88 216 GLU A O 1
ATOM 1760 N N . PRO A 1 217 ? -18.337 -6.911 7.506 1.00 64.94 217 PRO A N 1
ATOM 1761 C CA . PRO A 1 217 ? -18.538 -8.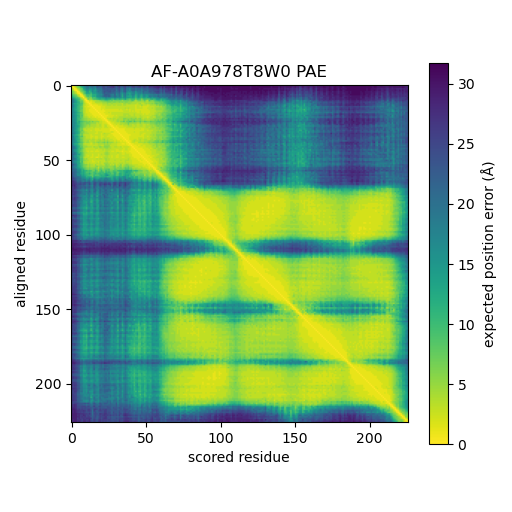2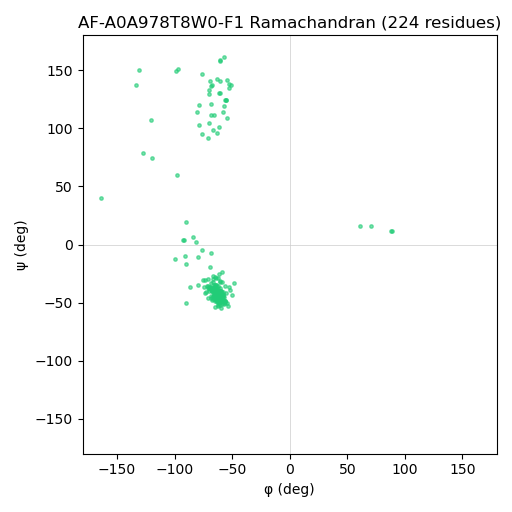00 8.154 1.00 64.94 217 PRO A CA 1
ATOM 1762 C C . PRO A 1 217 ? -19.855 -8.851 7.699 1.00 64.94 217 PRO A C 1
ATOM 1764 O O . PRO A 1 217 ? -20.894 -8.197 7.665 1.00 64.94 217 PRO A O 1
ATOM 1767 N N . ALA A 1 218 ? -19.835 -10.163 7.428 1.00 62.94 218 ALA A N 1
ATOM 1768 C CA . ALA A 1 218 ? -21.026 -10.925 7.030 1.00 62.94 218 ALA A CA 1
ATOM 1769 C C . ALA A 1 218 ? -22.185 -10.729 8.033 1.00 62.94 218 ALA A C 1
ATOM 1771 O O . ALA A 1 218 ? -21.900 -10.722 9.236 1.00 62.94 218 ALA A O 1
ATOM 1772 N N . PRO A 1 219 ? -23.450 -10.563 7.588 1.00 56.94 219 PRO A N 1
ATOM 1773 C CA . PRO A 1 219 ? -24.589 -10.288 8.466 1.00 56.94 219 PRO A CA 1
ATOM 1774 C C . PRO A 1 219 ? -24.721 -11.338 9.578 1.00 56.94 219 PRO A C 1
ATOM 1776 O O . PRO A 1 219 ? -24.506 -12.526 9.340 1.00 56.94 219 PRO A O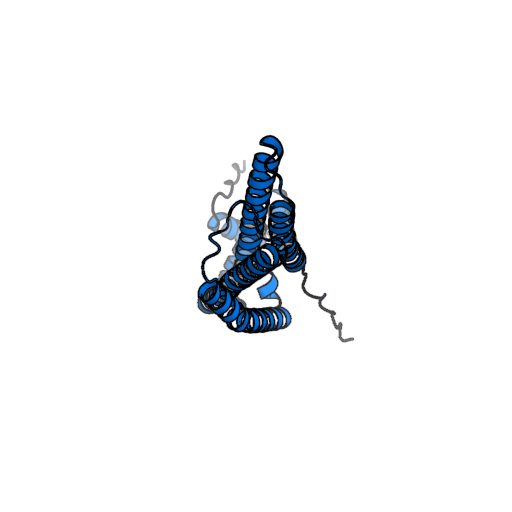 1
ATOM 1779 N N . VAL A 1 220 ? -25.080 -10.914 10.797 1.00 58.31 220 VAL A N 1
ATOM 1780 C CA . VAL A 1 220 ? -25.400 -11.871 11.869 1.00 58.31 220 VAL A CA 1
ATOM 1781 C C . VAL A 1 220 ? -26.692 -12.561 11.463 1.00 58.31 220 VAL A C 1
ATOM 1783 O O . VAL A 1 220 ? -27.742 -11.924 11.436 1.00 58.31 220 VAL A O 1
ATOM 1786 N N . ALA A 1 221 ? -26.627 -13.852 11.145 1.00 56.41 221 ALA A N 1
ATOM 1787 C CA . ALA A 1 221 ? -27.828 -14.663 11.050 1.00 56.41 221 ALA A CA 1
ATOM 1788 C C . ALA A 1 221 ? -28.411 -14.769 12.463 1.00 56.41 221 ALA A C 1
ATOM 1790 O O . ALA A 1 221 ? -27.924 -15.546 13.285 1.00 56.41 221 ALA A O 1
ATOM 1791 N N . LEU A 1 222 ? -29.407 -13.936 12.766 1.00 55.78 222 LEU A N 1
ATOM 1792 C CA . LEU A 1 222 ? -30.189 -14.056 13.988 1.00 55.78 222 LEU A CA 1
ATOM 1793 C C . LEU A 1 222 ? -30.922 -15.397 13.919 1.00 55.78 222 LEU A C 1
ATOM 1795 O O . LEU A 1 222 ? -31.971 -15.517 13.290 1.00 55.78 222 LEU A O 1
ATOM 1799 N N . ARG A 1 223 ? -30.343 -16.433 14.532 1.00 52.94 223 ARG A N 1
ATOM 1800 C CA . ARG A 1 223 ? -31.088 -17.647 14.851 1.00 52.94 223 ARG A CA 1
ATOM 1801 C C . ARG A 1 223 ? -32.036 -17.284 15.982 1.00 52.94 223 ARG A C 1
ATOM 1803 O O . ARG A 1 223 ? -31.659 -17.315 17.147 1.00 52.94 223 ARG A O 1
ATOM 1810 N N . VAL A 1 224 ? -33.242 -16.879 15.609 1.00 57.16 224 VAL A N 1
ATOM 1811 C CA . VAL A 1 224 ? -34.368 -16.830 16.535 1.00 57.16 224 VAL A CA 1
ATOM 1812 C C . VAL A 1 224 ? -34.723 -18.287 16.817 1.00 57.16 224 VAL A C 1
ATOM 1814 O O . VAL A 1 224 ? -35.211 -18.989 15.932 1.00 57.16 224 VAL A O 1
ATOM 1817 N N . SER A 1 225 ? -34.355 -18.776 17.999 1.00 53.06 225 SER A N 1
ATOM 1818 C CA . SER A 1 225 ? -34.837 -20.068 18.486 1.00 53.06 225 SER A CA 1
ATOM 1819 C C . SER A 1 225 ? -36.331 -19.927 18.813 1.00 53.06 225 SER A C 1
ATOM 1821 O O . SER A 1 225 ? -36.674 -18.946 19.478 1.00 53.06 225 SER A O 1
ATOM 1823 N N . PRO A 1 226 ? -37.197 -20.828 18.312 1.00 64.38 226 PRO A N 1
ATOM 1824 C CA . PRO A 1 226 ? -38.636 -20.804 18.572 1.00 64.38 226 PRO A CA 1
ATOM 1825 C C . PRO A 1 226 ? -38.987 -21.145 20.023 1.00 64.38 226 PRO A C 1
ATOM 1827 O O . PRO A 1 226 ? -38.177 -21.839 20.685 1.00 64.38 226 PRO A O 1
#